Protein AF-A0A970QWC3-F1 (afdb_monomer_lite)

Radius of gyration: 22.94 Å; chains: 1; bounding box: 56×48×68 Å

Structure (mmCIF, N/CA/C/O backbone):
data_AF-A0A970QWC3-F1
#
_entry.id   AF-A0A970QWC3-F1
#
loop_
_atom_site.group_PDB
_atom_site.id
_atom_site.type_symbol
_atom_site.label_atom_id
_atom_site.label_alt_id
_atom_site.label_comp_id
_atom_site.label_asym_id
_atom_site.label_entity_id
_atom_site.label_seq_id
_atom_site.pdbx_PDB_ins_code
_atom_site.Cartn_x
_atom_site.Cartn_y
_atom_site.Cartn_z
_atom_site.occupancy
_atom_site.B_iso_or_equiv
_atom_site.auth_seq_id
_atom_site.auth_comp_id
_atom_site.auth_asym_id
_atom_site.auth_atom_id
_atom_site.pdbx_PDB_model_num
ATOM 1 N N . MET A 1 1 ? 19.114 -14.527 -23.004 1.00 63.44 1 MET A N 1
ATOM 2 C CA . MET A 1 1 ? 19.104 -13.049 -22.935 1.00 63.44 1 MET A CA 1
ATOM 3 C C . MET A 1 1 ? 18.473 -12.663 -21.605 1.00 63.44 1 MET A C 1
ATOM 5 O O . MET A 1 1 ? 17.441 -13.239 -21.280 1.00 63.44 1 MET A O 1
ATOM 9 N N . LYS A 1 2 ? 19.107 -11.799 -20.798 1.00 81.38 2 LYS A N 1
ATOM 10 C CA . LYS A 1 2 ? 18.504 -11.335 -19.534 1.00 81.38 2 LYS A CA 1
ATOM 11 C C . LYS A 1 2 ? 17.314 -10.416 -19.846 1.00 81.38 2 LYS A C 1
ATOM 13 O O . LYS A 1 2 ? 17.354 -9.687 -20.834 1.00 81.38 2 LYS A O 1
ATOM 18 N N . THR A 1 3 ? 16.269 -10.447 -19.022 1.00 90.75 3 THR A N 1
ATOM 19 C CA . THR A 1 3 ? 15.197 -9.435 -19.069 1.00 90.75 3 THR A CA 1
ATOM 20 C C . THR A 1 3 ? 15.696 -8.123 -18.454 1.00 90.75 3 THR A C 1
ATOM 22 O O . THR A 1 3 ? 16.686 -8.133 -17.722 1.00 90.75 3 THR A O 1
ATOM 25 N N . LEU A 1 4 ? 15.016 -6.994 -18.709 1.00 93.25 4 LEU A N 1
ATOM 26 C CA . LEU A 1 4 ? 15.390 -5.695 -18.124 1.00 93.25 4 LEU A CA 1
ATOM 27 C C . LEU A 1 4 ? 15.529 -5.783 -16.599 1.00 93.25 4 LEU A C 1
ATOM 29 O O . LEU A 1 4 ? 16.560 -5.408 -16.054 1.00 93.25 4 LEU A O 1
ATOM 33 N N . TYR A 1 5 ? 14.507 -6.299 -15.915 1.00 92.44 5 TYR A N 1
ATOM 34 C CA . TYR A 1 5 ? 14.501 -6.359 -14.455 1.00 92.44 5 TYR A CA 1
ATOM 35 C C . TYR A 1 5 ? 15.579 -7.291 -13.899 1.00 92.44 5 TYR A C 1
ATOM 37 O O . TYR A 1 5 ? 16.233 -6.920 -12.930 1.00 92.44 5 TYR A O 1
ATOM 45 N N . GLN A 1 6 ? 15.833 -8.436 -14.545 1.00 94.50 6 GLN A N 1
ATOM 46 C CA . GLN A 1 6 ? 16.930 -9.324 -14.150 1.00 94.50 6 GLN A CA 1
ATOM 47 C C . GLN A 1 6 ? 18.294 -8.649 -14.345 1.00 94.50 6 GLN A C 1
ATOM 49 O O . GLN A 1 6 ? 19.143 -8.720 -13.466 1.00 94.50 6 GLN A O 1
ATOM 54 N N . LEU A 1 7 ? 18.499 -7.954 -15.470 1.00 95.56 7 LEU A N 1
ATOM 55 C CA . LEU A 1 7 ? 19.740 -7.228 -15.740 1.00 95.56 7 LEU A CA 1
ATOM 56 C C . LEU A 1 7 ? 19.997 -6.141 -14.689 1.00 95.56 7 LEU A C 1
ATOM 58 O O . LEU A 1 7 ? 21.103 -6.045 -14.169 1.00 95.56 7 LEU A O 1
ATOM 62 N N . LEU A 1 8 ? 18.983 -5.333 -14.367 1.00 93.56 8 LEU A N 1
ATOM 63 C CA . LEU A 1 8 ? 19.116 -4.264 -13.375 1.00 93.56 8 LEU A CA 1
ATOM 64 C C . LEU A 1 8 ? 19.294 -4.796 -11.947 1.00 93.56 8 LEU A C 1
ATOM 66 O O . LEU A 1 8 ? 19.935 -4.130 -11.138 1.00 93.56 8 LEU A O 1
ATOM 70 N N . PHE A 1 9 ? 18.727 -5.966 -11.643 1.00 91.19 9 PHE A N 1
ATOM 71 C CA . PHE A 1 9 ? 18.912 -6.644 -10.363 1.00 91.19 9 PHE A CA 1
ATOM 72 C C . PHE A 1 9 ? 20.331 -7.209 -10.218 1.00 91.19 9 PHE A C 1
ATOM 74 O O . PHE A 1 9 ? 20.967 -6.994 -9.192 1.00 91.19 9 PHE A O 1
ATOM 81 N N . ASP A 1 10 ? 20.840 -7.880 -11.254 1.00 93.19 10 ASP A N 1
ATOM 82 C CA . ASP A 1 10 ? 22.179 -8.479 -11.243 1.00 93.19 10 ASP A CA 1
ATOM 83 C C . ASP A 1 10 ? 23.295 -7.421 -11.305 1.00 93.19 10 ASP A C 1
ATOM 85 O O . ASP A 1 10 ? 24.375 -7.613 -10.750 1.00 93.19 10 ASP A O 1
ATOM 89 N N . GLU A 1 11 ? 23.056 -6.312 -12.012 1.00 93.38 11 GLU A N 1
ATOM 90 C CA . GLU A 1 11 ? 24.056 -5.278 -12.298 1.00 93.38 11 GLU A CA 1
ATOM 91 C C . GLU A 1 11 ? 23.529 -3.863 -11.969 1.00 93.38 11 GLU A C 1
ATOM 93 O O . GLU A 1 11 ? 23.414 -3.002 -12.851 1.00 93.38 11 GLU A O 1
ATOM 98 N N . PRO A 1 12 ? 23.240 -3.552 -10.689 1.00 91.06 12 PRO A N 1
ATOM 99 C CA . PRO A 1 12 ? 22.663 -2.262 -10.290 1.00 91.06 12 PRO A CA 1
ATOM 100 C C . PRO A 1 12 ? 23.586 -1.063 -10.574 1.00 91.06 12 PRO A C 1
ATOM 102 O O . PRO A 1 12 ? 23.121 0.074 -10.709 1.00 91.06 12 PRO A O 1
ATOM 105 N N . SER A 1 13 ? 24.892 -1.302 -10.745 1.00 92.44 13 SER A N 1
ATOM 106 C CA . SER A 1 13 ? 25.879 -0.290 -11.153 1.00 92.44 13 SER A CA 1
ATOM 107 C C . SER A 1 13 ? 25.635 0.277 -12.562 1.00 92.44 13 SER A C 1
ATOM 109 O O . SER A 1 13 ? 26.178 1.324 -12.926 1.00 92.44 13 SER A O 1
ATOM 111 N N . LEU A 1 14 ? 24.772 -0.361 -13.363 1.00 94.00 14 LEU A N 1
ATOM 112 C CA . LEU A 1 14 ? 24.302 0.194 -14.632 1.00 94.00 14 LEU A CA 1
ATOM 113 C C . LEU A 1 14 ? 23.441 1.453 -14.436 1.00 94.00 14 LEU A C 1
ATOM 115 O O . LEU A 1 14 ? 23.422 2.320 -15.312 1.00 94.00 14 LEU A O 1
ATOM 119 N N . LEU A 1 15 ? 22.758 1.586 -13.295 1.00 91.62 15 LEU A N 1
ATOM 120 C CA . LEU A 1 15 ? 21.895 2.730 -12.983 1.00 91.62 15 LEU A CA 1
ATOM 121 C C . LEU A 1 15 ? 22.665 3.858 -12.291 1.00 91.62 15 LEU A C 1
ATOM 123 O O . LEU A 1 15 ? 22.482 5.034 -12.624 1.00 91.62 15 LEU A O 1
ATOM 127 N N . VAL A 1 16 ? 23.541 3.508 -11.346 1.00 88.88 16 VAL A N 1
ATOM 128 C CA . VAL A 1 16 ? 24.283 4.458 -10.507 1.00 88.88 16 VAL A CA 1
ATOM 129 C C . VAL A 1 16 ? 25.773 4.108 -10.437 1.00 88.88 16 VAL A C 1
ATOM 131 O O . VAL A 1 16 ? 26.125 2.937 -10.417 1.00 88.88 16 VAL A O 1
ATOM 134 N N . PRO A 1 17 ? 26.673 5.109 -10.400 1.00 84.00 17 PRO A N 1
ATOM 135 C CA . PRO A 1 17 ? 28.120 4.872 -10.448 1.00 84.00 17 PRO A CA 1
ATOM 136 C C . PRO A 1 17 ? 28.694 4.259 -9.166 1.00 84.00 17 PRO A C 1
ATOM 138 O O . PRO A 1 17 ? 29.794 3.718 -9.196 1.00 84.00 17 PRO A O 1
ATOM 141 N N . THR A 1 18 ? 27.979 4.373 -8.049 1.00 86.31 18 THR A N 1
ATOM 142 C CA . THR A 1 18 ? 28.441 3.954 -6.728 1.00 86.31 18 THR A CA 1
ATOM 143 C C . THR A 1 18 ? 27.311 3.204 -6.048 1.00 86.31 18 THR A C 1
ATOM 145 O O . THR A 1 18 ? 26.184 3.699 -5.995 1.00 86.31 18 THR A O 1
ATOM 148 N N . LEU A 1 19 ? 27.620 2.005 -5.563 1.00 85.50 19 LEU A N 1
ATOM 149 C CA . LEU A 1 19 ? 26.752 1.253 -4.669 1.00 85.50 19 LEU A CA 1
ATOM 150 C C . LEU A 1 19 ? 27.129 1.620 -3.234 1.00 85.50 19 LEU A C 1
ATOM 152 O O . LEU A 1 19 ? 28.302 1.840 -2.936 1.00 85.50 19 LEU A O 1
ATOM 156 N N . HIS A 1 20 ? 26.125 1.729 -2.378 1.00 83.00 20 HIS A N 1
ATOM 157 C CA . HIS A 1 20 ? 26.297 2.028 -0.962 1.00 83.00 20 HIS A CA 1
ATOM 158 C C . HIS A 1 20 ? 26.060 0.755 -0.150 1.00 83.00 20 HIS A C 1
ATOM 160 O O . HIS A 1 20 ? 25.520 -0.216 -0.684 1.00 83.00 20 HIS A O 1
ATOM 166 N N . GLU A 1 21 ? 26.471 0.758 1.117 1.00 82.38 21 GLU A N 1
ATOM 167 C CA . GLU A 1 21 ? 26.136 -0.330 2.036 1.00 82.38 21 GLU A CA 1
ATOM 168 C C . GLU A 1 21 ? 24.621 -0.542 2.101 1.00 82.38 21 GLU A C 1
ATOM 170 O O . GLU A 1 21 ? 23.842 0.406 1.946 1.00 82.38 21 GLU A O 1
ATOM 175 N N . ASP A 1 22 ? 24.220 -1.798 2.303 1.00 78.31 22 ASP A N 1
ATOM 176 C CA . ASP A 1 22 ? 22.813 -2.152 2.425 1.00 78.31 22 ASP A CA 1
ATOM 177 C C . ASP A 1 22 ? 22.240 -1.512 3.691 1.00 78.31 22 ASP A C 1
ATOM 179 O O . ASP A 1 22 ? 22.620 -1.838 4.817 1.00 78.31 22 ASP A O 1
ATOM 183 N N . ASP A 1 23 ? 21.345 -0.550 3.493 1.00 84.19 23 ASP A N 1
ATOM 184 C CA . ASP A 1 23 ? 20.685 0.155 4.572 1.00 84.19 23 ASP A CA 1
ATOM 185 C C . ASP A 1 23 ? 19.238 0.485 4.203 1.00 84.19 23 ASP A C 1
ATOM 187 O O . ASP A 1 23 ? 18.872 0.677 3.042 1.00 84.19 23 ASP A O 1
ATOM 191 N N . ALA A 1 24 ? 18.393 0.581 5.224 1.00 86.38 24 ALA A N 1
ATOM 192 C CA . ALA A 1 24 ? 16.973 0.832 5.072 1.00 86.38 24 ALA A CA 1
ATOM 193 C C . ALA A 1 24 ? 16.438 1.767 6.160 1.00 86.38 24 ALA A C 1
ATOM 195 O O . ALA A 1 24 ? 16.942 1.841 7.293 1.00 86.38 24 ALA A O 1
ATOM 196 N N . PHE A 1 25 ? 15.346 2.461 5.842 1.00 86.44 25 PHE A N 1
ATOM 197 C CA . PHE A 1 25 ? 14.588 3.195 6.843 1.00 86.44 25 PHE A CA 1
ATOM 198 C C . PHE A 1 25 ? 13.949 2.209 7.830 1.00 86.44 25 PHE A C 1
ATOM 200 O O . PHE A 1 25 ? 13.404 1.182 7.413 1.00 86.44 25 PHE A O 1
ATOM 207 N N . PRO A 1 26 ? 13.946 2.518 9.140 1.00 81.44 26 PRO A N 1
ATOM 208 C CA . PRO A 1 26 ? 13.365 1.631 10.150 1.00 81.44 26 PRO A CA 1
ATOM 209 C C . PRO A 1 26 ? 11.860 1.413 9.942 1.00 81.44 26 PRO A C 1
ATOM 211 O O . PRO A 1 26 ? 11.314 0.401 10.369 1.00 81.44 26 PRO A O 1
ATOM 214 N N . GLY A 1 27 ? 11.186 2.345 9.264 1.00 78.06 27 GLY A N 1
ATOM 215 C CA . GLY A 1 27 ? 9.810 2.176 8.829 1.00 78.06 27 GLY A CA 1
ATOM 216 C C . GLY A 1 27 ? 9.370 3.271 7.864 1.00 78.06 27 GLY A C 1
ATOM 217 O O . GLY A 1 27 ? 9.984 4.335 7.767 1.00 78.06 27 GLY A O 1
ATOM 218 N N . ARG A 1 28 ? 8.250 3.022 7.186 1.00 75.38 28 ARG A N 1
ATOM 219 C CA . ARG A 1 28 ? 7.683 3.895 6.145 1.00 75.38 28 ARG A CA 1
ATOM 220 C C . ARG A 1 28 ? 7.312 5.310 6.607 1.00 75.38 28 ARG A C 1
ATOM 222 O O . ARG A 1 28 ? 7.263 6.225 5.793 1.00 75.38 28 ARG A O 1
ATOM 229 N N . TYR A 1 29 ? 7.042 5.495 7.901 1.00 75.50 29 TYR A N 1
ATOM 230 C CA . TYR A 1 29 ? 6.533 6.753 8.468 1.00 75.50 29 TYR A CA 1
ATOM 231 C C . TYR A 1 29 ? 7.629 7.691 8.997 1.00 75.50 29 TYR A C 1
ATOM 233 O O . TYR A 1 29 ? 7.328 8.808 9.407 1.00 75.50 29 TYR A O 1
ATOM 241 N N . LYS A 1 30 ? 8.893 7.249 8.999 1.00 69.25 30 LYS A N 1
ATOM 242 C CA . LYS A 1 30 ? 10.061 8.032 9.439 1.00 69.25 30 LYS A CA 1
ATOM 243 C C . LYS A 1 30 ? 11.173 7.987 8.386 1.00 69.25 30 LYS A C 1
ATOM 245 O O . LYS A 1 30 ? 12.314 7.655 8.696 1.00 69.25 30 LYS A O 1
ATOM 250 N N . LYS A 1 31 ? 10.833 8.268 7.126 1.00 65.25 31 LYS A N 1
ATOM 251 C CA . LYS A 1 31 ? 11.840 8.394 6.062 1.00 65.25 31 LYS A CA 1
ATOM 252 C C . LYS A 1 31 ? 12.678 9.655 6.276 1.00 65.25 31 LYS A C 1
ATOM 254 O O . LYS A 1 31 ? 12.162 10.644 6.789 1.00 65.25 31 LYS A O 1
ATOM 259 N N . GLY A 1 32 ? 13.968 9.578 5.964 1.00 63.56 32 GLY A N 1
ATOM 260 C CA . GLY A 1 32 ? 14.937 10.673 6.120 1.00 63.56 32 GLY A CA 1
ATOM 261 C C . GLY A 1 32 ? 15.395 10.948 7.559 1.00 63.56 32 GLY A C 1
ATOM 262 O O . GLY A 1 32 ? 16.528 11.379 7.774 1.00 63.56 32 GLY A O 1
ATOM 263 N N . TYR A 1 33 ? 14.572 10.642 8.570 1.00 68.12 33 TYR A N 1
ATOM 264 C CA . TYR A 1 33 ? 14.904 10.912 9.972 1.00 68.12 33 TYR A CA 1
ATOM 265 C C . TYR A 1 33 ? 16.118 10.093 10.435 1.00 68.12 33 TYR A C 1
ATOM 267 O O . TYR A 1 33 ? 16.051 8.870 10.557 1.00 68.12 33 TYR A O 1
ATOM 275 N N . GLY A 1 34 ? 17.227 10.789 10.694 1.00 78.44 34 GLY A N 1
ATOM 276 C CA . GLY A 1 34 ? 18.494 10.194 11.122 1.00 78.44 34 GLY A CA 1
ATOM 277 C C . GLY A 1 34 ? 19.313 9.535 10.006 1.00 78.44 34 GLY A C 1
ATOM 278 O O . GLY A 1 34 ? 20.355 8.968 10.312 1.00 78.44 34 GLY A O 1
ATOM 279 N N . LYS A 1 35 ? 18.867 9.592 8.738 1.00 85.81 35 LYS A N 1
ATOM 280 C CA . LYS A 1 35 ? 19.552 8.979 7.580 1.00 85.81 35 LYS A CA 1
ATOM 281 C C . LYS A 1 35 ? 19.425 9.817 6.287 1.00 85.81 35 LYS A C 1
ATOM 283 O O . LYS A 1 35 ? 18.871 9.331 5.297 1.00 85.81 35 LYS A O 1
ATOM 288 N N . PRO A 1 36 ? 19.899 11.077 6.265 1.00 86.88 36 PRO A N 1
ATOM 289 C CA . PRO A 1 36 ? 19.734 11.968 5.109 1.00 86.88 36 PRO A CA 1
ATOM 290 C C . PRO A 1 36 ? 20.477 11.483 3.852 1.00 86.88 36 PRO A C 1
ATOM 292 O O . PRO A 1 36 ? 19.977 11.632 2.738 1.00 86.88 36 PRO A O 1
ATOM 295 N N . GLU A 1 37 ? 21.646 10.858 4.004 1.00 88.06 37 GLU A N 1
ATOM 296 C CA . GLU A 1 37 ? 22.413 10.336 2.864 1.00 88.06 37 GLU A CA 1
ATOM 297 C C . GLU A 1 37 ? 21.696 9.174 2.171 1.00 88.06 37 GLU A C 1
ATOM 299 O O . GLU A 1 37 ? 21.614 9.143 0.940 1.00 88.06 37 GLU A O 1
ATOM 304 N N . LEU A 1 38 ? 21.098 8.267 2.956 1.00 87.50 38 LEU A N 1
ATOM 305 C CA . LEU A 1 38 ? 20.272 7.181 2.433 1.00 87.50 38 LEU A CA 1
ATOM 306 C C . LEU A 1 38 ? 19.119 7.738 1.593 1.00 87.50 38 LEU A C 1
ATOM 308 O O . LEU A 1 38 ? 18.901 7.282 0.475 1.00 87.50 38 LEU A O 1
ATOM 312 N N . GLU A 1 39 ? 18.418 8.763 2.085 1.00 87.81 39 GLU A 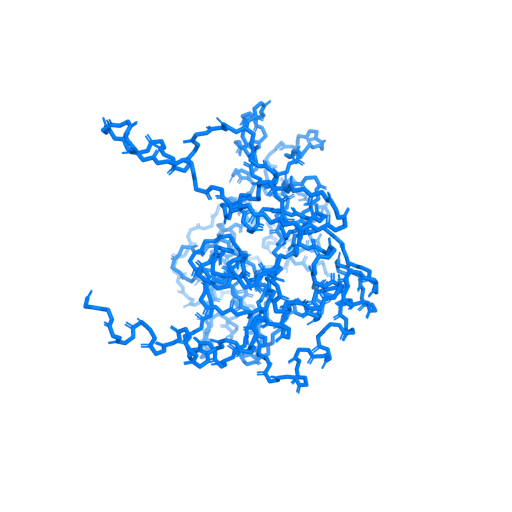N 1
ATOM 313 C CA . GLU A 1 39 ? 17.326 9.409 1.347 1.00 87.81 39 GLU A CA 1
ATOM 314 C C . GLU A 1 39 ? 17.784 9.973 -0.002 1.00 87.81 39 GLU A C 1
ATOM 316 O O . GLU A 1 39 ? 17.149 9.724 -1.031 1.00 87.81 39 GLU A O 1
ATOM 321 N N . ILE A 1 40 ? 18.920 10.672 -0.028 1.00 88.94 40 ILE A N 1
ATOM 322 C CA . ILE A 1 40 ? 19.492 11.218 -1.262 1.00 88.94 40 ILE A CA 1
ATOM 323 C C . ILE A 1 40 ? 19.824 10.098 -2.258 1.00 88.94 40 ILE A C 1
ATOM 325 O O . ILE A 1 40 ? 19.504 10.210 -3.446 1.00 88.94 40 ILE A O 1
ATOM 329 N N . ASN A 1 41 ? 20.456 9.019 -1.798 1.00 88.75 41 ASN A N 1
ATOM 330 C CA . ASN A 1 41 ? 20.894 7.920 -2.659 1.00 88.75 41 ASN A CA 1
ATOM 331 C C . ASN A 1 41 ? 19.707 7.125 -3.215 1.00 88.75 41 ASN A C 1
ATOM 333 O O . ASN A 1 41 ? 19.644 6.857 -4.418 1.00 88.75 41 ASN A O 1
ATOM 337 N N . VAL A 1 42 ? 18.708 6.861 -2.373 1.00 88.00 42 VAL A N 1
ATOM 338 C CA . VAL A 1 42 ? 17.422 6.271 -2.754 1.00 88.00 42 VAL A CA 1
ATOM 339 C C . VAL A 1 42 ? 16.741 7.083 -3.856 1.00 88.00 42 VAL A C 1
ATOM 341 O O . V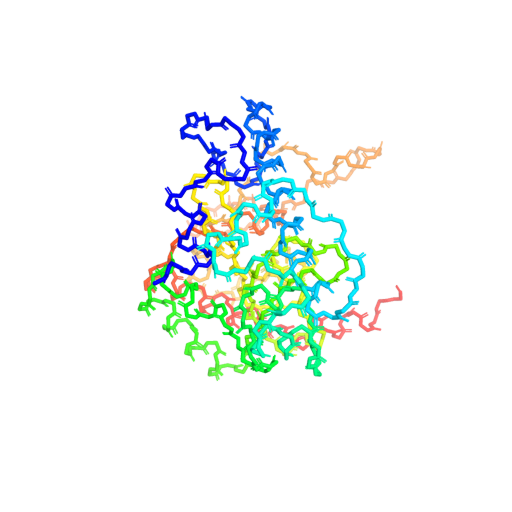AL A 1 42 ? 16.340 6.531 -4.884 1.00 88.00 42 VAL A O 1
ATOM 344 N N . LEU A 1 43 ? 16.654 8.406 -3.690 1.00 88.62 43 LEU A N 1
ATOM 345 C CA . LEU A 1 43 ? 16.043 9.288 -4.685 1.00 88.62 43 LEU A CA 1
ATOM 346 C C . LEU A 1 43 ? 16.804 9.282 -6.017 1.00 88.62 43 LEU A C 1
ATOM 348 O O . LEU A 1 43 ? 16.171 9.336 -7.073 1.00 88.62 43 LEU A O 1
ATOM 352 N N . LYS A 1 44 ? 18.141 9.203 -5.994 1.00 90.56 44 LYS A N 1
ATOM 353 C CA . LYS A 1 44 ? 18.963 9.108 -7.214 1.00 90.56 44 LYS A CA 1
ATOM 354 C C . LYS A 1 44 ? 18.688 7.814 -7.980 1.00 90.56 44 LYS A C 1
ATOM 356 O O . LYS A 1 44 ? 18.443 7.880 -9.184 1.00 90.56 44 LYS A O 1
ATOM 361 N N . ILE A 1 45 ? 18.692 6.666 -7.294 1.00 89.88 45 ILE A N 1
ATOM 362 C CA . ILE A 1 45 ? 18.421 5.358 -7.913 1.00 89.88 45 ILE A CA 1
ATOM 363 C C . ILE A 1 45 ? 17.006 5.338 -8.492 1.00 89.88 45 ILE A C 1
ATOM 365 O O . ILE A 1 45 ? 16.827 5.007 -9.664 1.00 89.88 45 ILE A O 1
ATOM 369 N N . LYS A 1 46 ? 16.012 5.774 -7.708 1.00 90.31 46 LYS A N 1
ATOM 370 C CA . LYS A 1 46 ? 14.618 5.855 -8.153 1.00 90.31 46 LYS A CA 1
ATOM 371 C C . LYS A 1 46 ? 14.492 6.681 -9.434 1.00 90.31 46 LYS A C 1
ATOM 373 O O . LYS A 1 46 ? 13.994 6.174 -10.432 1.00 90.31 46 LYS A O 1
ATOM 378 N N . LYS A 1 47 ? 15.036 7.902 -9.458 1.00 92.19 47 LYS A N 1
ATOM 379 C CA . LYS A 1 47 ? 15.005 8.766 -10.651 1.00 92.19 47 LYS A CA 1
ATOM 380 C C . LYS A 1 47 ? 15.693 8.139 -11.866 1.00 92.19 47 LYS A C 1
ATOM 382 O O . LYS A 1 47 ? 15.240 8.357 -12.987 1.00 92.19 47 LYS A O 1
ATOM 387 N N . ALA A 1 48 ? 16.770 7.376 -11.672 1.00 93.62 48 ALA A N 1
ATOM 388 C CA . ALA A 1 48 ? 17.453 6.686 -12.766 1.00 93.62 48 ALA A CA 1
ATOM 389 C C . ALA A 1 48 ? 16.564 5.602 -13.403 1.00 93.62 48 ALA A C 1
ATOM 391 O O . ALA A 1 48 ? 16.452 5.555 -14.629 1.00 93.62 48 ALA A O 1
ATOM 392 N N . ILE A 1 49 ? 15.887 4.791 -12.579 1.00 93.12 49 ILE A N 1
ATOM 393 C CA . ILE A 1 49 ? 14.931 3.765 -13.031 1.00 93.12 49 ILE A CA 1
ATOM 394 C C . ILE A 1 49 ? 13.730 4.424 -13.717 1.00 93.12 49 ILE A C 1
ATOM 396 O O . ILE A 1 49 ? 13.396 4.072 -14.846 1.00 93.12 49 ILE A O 1
ATOM 400 N N . GLU A 1 50 ? 13.115 5.420 -13.072 1.00 93.69 50 GLU A N 1
ATOM 401 C CA . GLU A 1 50 ? 11.956 6.142 -13.610 1.00 93.69 50 GLU A CA 1
ATOM 402 C C . GLU A 1 50 ? 12.275 6.796 -14.957 1.00 93.69 50 GLU A C 1
ATOM 404 O O . GLU A 1 50 ? 11.482 6.714 -15.893 1.00 93.69 50 GLU A O 1
ATOM 409 N N . SER A 1 51 ? 13.455 7.414 -15.081 1.00 95.25 51 SER A N 1
ATOM 410 C CA . SER A 1 51 ? 13.903 8.023 -16.332 1.00 95.25 51 SER A CA 1
ATOM 411 C C . SER A 1 51 ? 14.137 6.988 -17.429 1.00 95.25 51 SER A C 1
ATOM 413 O O . SER A 1 51 ? 13.789 7.259 -18.575 1.00 95.25 51 SER A O 1
ATOM 415 N N . LEU A 1 52 ? 14.714 5.824 -17.107 1.00 96.38 52 LEU A N 1
ATOM 416 C CA . LEU A 1 52 ? 14.890 4.737 -18.070 1.00 96.38 52 LEU A CA 1
ATOM 417 C C . LEU A 1 52 ? 13.535 4.230 -18.576 1.00 96.38 52 LEU A C 1
ATOM 419 O O . LEU A 1 52 ? 13.309 4.250 -19.781 1.00 96.38 52 LEU A O 1
ATOM 423 N N . LEU A 1 53 ? 12.623 3.850 -17.676 1.00 96.06 53 LEU A N 1
ATOM 424 C CA . LEU A 1 53 ? 11.301 3.319 -18.037 1.00 96.06 53 LEU A CA 1
ATOM 425 C C . LEU A 1 53 ? 10.471 4.334 -18.835 1.00 96.06 53 LEU A C 1
ATOM 427 O O . LEU A 1 53 ? 9.866 3.983 -19.848 1.00 96.06 53 LEU A O 1
ATOM 431 N N . LYS A 1 54 ? 10.507 5.610 -18.433 1.00 95.88 54 LYS A N 1
ATOM 432 C CA . LYS A 1 54 ? 9.836 6.706 -19.142 1.00 95.88 54 LYS A CA 1
ATOM 433 C C . LYS A 1 54 ? 10.377 6.873 -20.560 1.00 95.88 54 LYS A C 1
ATOM 435 O O . LYS A 1 54 ? 9.602 6.970 -21.508 1.00 95.88 54 LYS A O 1
ATOM 440 N N . ASN A 1 55 ? 11.701 6.902 -20.709 1.00 96.69 55 ASN A N 1
ATOM 441 C CA . ASN A 1 55 ? 12.335 7.043 -22.016 1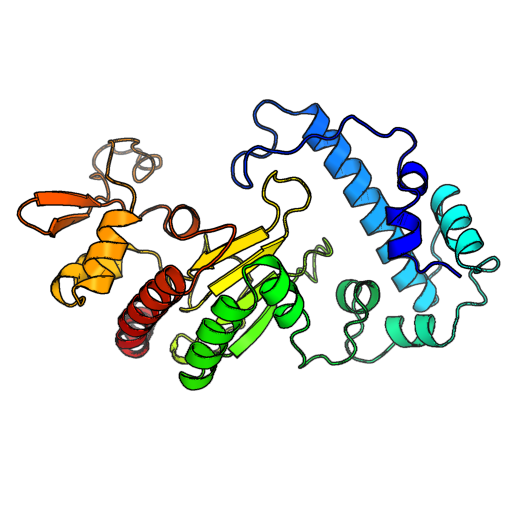.00 96.69 55 ASN A CA 1
ATOM 442 C C . ASN A 1 55 ? 12.049 5.827 -22.899 1.00 96.69 55 ASN A C 1
ATOM 444 O O . ASN A 1 55 ? 11.798 5.991 -24.088 1.00 96.69 55 ASN A O 1
ATOM 448 N N . MET A 1 56 ? 12.026 4.624 -22.320 1.00 96.62 56 MET A N 1
ATOM 449 C CA . MET A 1 56 ? 11.657 3.415 -23.046 1.00 96.62 56 MET A CA 1
ATOM 450 C C . MET A 1 56 ? 10.221 3.484 -23.579 1.00 96.62 56 MET A C 1
ATOM 452 O O . MET A 1 56 ? 9.989 3.213 -24.756 1.00 96.62 56 MET A O 1
ATOM 456 N N . PHE A 1 57 ? 9.272 3.900 -22.738 1.00 96.88 57 PHE A N 1
ATOM 457 C CA . PHE A 1 57 ? 7.879 4.087 -23.139 1.00 96.88 57 PHE A CA 1
ATOM 458 C C . PHE A 1 57 ? 7.753 5.070 -24.313 1.00 96.88 57 PHE A C 1
ATOM 460 O O . PHE A 1 57 ? 7.144 4.741 -25.326 1.00 96.88 57 PHE A O 1
ATOM 467 N N . PHE A 1 58 ? 8.384 6.244 -24.215 1.00 96.75 58 PHE A N 1
ATOM 468 C CA . PHE A 1 58 ? 8.312 7.270 -25.257 1.00 96.75 58 PHE A CA 1
ATOM 469 C C . PHE A 1 58 ? 9.028 6.896 -26.556 1.00 96.75 58 PHE A C 1
ATOM 471 O O . PHE A 1 58 ? 8.510 7.196 -27.630 1.00 96.75 58 PHE A O 1
ATOM 478 N N . LEU A 1 59 ? 10.156 6.185 -26.484 1.00 96.31 59 LEU A N 1
ATOM 479 C CA . LEU A 1 59 ? 10.795 5.618 -27.674 1.00 96.31 59 LEU A CA 1
ATOM 480 C C . LEU A 1 59 ? 9.848 4.675 -28.418 1.00 96.31 59 LEU A C 1
ATOM 482 O O . LEU A 1 59 ? 9.741 4.742 -29.638 1.00 96.31 59 LEU A O 1
ATOM 486 N N . GLY A 1 60 ? 9.109 3.840 -27.684 1.00 96.12 60 GLY A N 1
ATOM 487 C CA . GLY A 1 60 ? 8.112 2.946 -28.271 1.00 96.12 60 GLY A CA 1
ATOM 488 C C . GLY A 1 60 ? 6.944 3.676 -28.949 1.00 96.12 60 GLY A C 1
ATOM 489 O O . GLY A 1 60 ? 6.346 3.137 -29.877 1.00 96.12 60 GLY A O 1
ATOM 490 N N . GLN A 1 61 ? 6.655 4.914 -28.533 1.00 95.94 61 GLN A N 1
ATOM 491 C CA . GLN A 1 61 ? 5.676 5.804 -29.172 1.00 95.94 61 GLN A CA 1
ATOM 492 C C . GLN A 1 61 ? 6.251 6.592 -30.363 1.00 95.94 61 GLN A C 1
ATOM 494 O O . GLN A 1 61 ? 5.539 7.398 -30.957 1.00 95.94 61 GLN A O 1
ATOM 499 N N . GLY A 1 62 ? 7.526 6.388 -30.708 1.00 93.88 62 GLY A N 1
ATOM 500 C CA . GLY A 1 62 ? 8.203 7.116 -31.782 1.00 93.88 62 GLY A CA 1
ATOM 501 C C . GLY A 1 62 ? 8.597 8.549 -31.417 1.00 93.88 62 GLY A C 1
ATOM 502 O O . GLY A 1 62 ? 8.877 9.346 -32.309 1.00 93.88 62 GLY A O 1
ATOM 503 N N . ALA A 1 63 ? 8.613 8.904 -30.129 1.00 94.25 63 ALA A N 1
ATOM 504 C CA . ALA A 1 63 ? 9.065 10.220 -29.698 1.00 94.25 63 ALA A CA 1
ATOM 505 C C . ALA A 1 63 ? 10.589 10.360 -29.846 1.00 94.25 63 ALA A C 1
ATOM 507 O O . ALA A 1 63 ? 11.341 9.410 -29.612 1.00 94.25 63 ALA A O 1
ATOM 508 N N . ASP A 1 64 ? 11.047 11.573 -30.154 1.00 92.19 64 ASP A N 1
ATOM 509 C CA . ASP A 1 64 ? 12.471 11.904 -30.126 1.00 92.19 64 ASP A CA 1
ATOM 510 C C . ASP A 1 64 ? 12.945 12.041 -28.669 1.00 92.19 64 ASP A C 1
ATOM 512 O O . ASP A 1 64 ? 12.667 13.025 -27.977 1.00 92.19 64 ASP A O 1
ATOM 516 N N . VAL A 1 65 ? 13.609 10.997 -28.168 1.00 93.44 65 VAL A N 1
ATOM 517 C CA . VAL A 1 65 ? 14.057 10.898 -26.777 1.00 93.44 65 VAL A CA 1
ATOM 518 C C . VAL A 1 65 ? 15.576 10.859 -26.717 1.00 93.44 65 VAL A C 1
ATOM 520 O O . VAL A 1 65 ? 16.225 9.921 -27.180 1.00 93.44 65 VAL A O 1
ATOM 523 N N . LYS A 1 66 ? 16.164 11.835 -26.022 1.00 92.31 66 LYS A N 1
ATOM 524 C CA . LYS A 1 66 ? 17.604 11.855 -25.760 1.00 92.31 66 LYS A CA 1
ATOM 525 C C . LYS A 1 66 ? 17.984 10.852 -24.667 1.00 92.31 66 LYS A C 1
ATOM 527 O O . LYS A 1 66 ? 17.799 11.110 -23.476 1.00 92.31 66 LYS A O 1
ATOM 532 N N . LEU A 1 67 ? 18.577 9.731 -25.070 1.00 94.50 67 LEU A N 1
ATOM 533 C CA . LEU A 1 67 ? 19.137 8.737 -24.156 1.00 94.50 67 LEU A CA 1
ATOM 534 C C . LEU A 1 67 ? 20.525 9.144 -23.649 1.00 94.50 67 LEU A C 1
ATOM 536 O O . LEU A 1 67 ? 21.372 9.627 -24.399 1.00 94.50 67 LEU A O 1
ATOM 540 N N . ASN A 1 68 ? 20.787 8.908 -22.363 1.00 94.25 68 ASN A N 1
ATOM 541 C CA . ASN A 1 68 ? 22.130 9.082 -21.809 1.00 94.25 68 ASN A CA 1
ATOM 542 C C . ASN A 1 68 ? 23.010 7.833 -22.037 1.00 94.25 68 ASN A C 1
ATOM 544 O O . ASN A 1 68 ? 22.514 6.751 -22.349 1.00 94.25 68 ASN A O 1
ATOM 548 N N . LYS A 1 69 ? 24.329 7.963 -21.826 1.00 94.31 69 LYS A N 1
ATOM 549 C CA . LYS A 1 69 ? 25.303 6.870 -22.035 1.00 94.31 69 LYS A CA 1
ATOM 550 C C . LYS A 1 69 ? 24.966 5.586 -21.261 1.00 94.31 69 LYS A C 1
ATOM 552 O O . LYS A 1 69 ? 25.188 4.497 -21.780 1.00 94.31 69 LYS A O 1
ATOM 557 N N . ARG A 1 70 ? 24.430 5.694 -20.036 1.00 94.88 70 ARG A N 1
ATOM 558 C CA . ARG A 1 70 ? 24.043 4.523 -19.227 1.00 94.88 70 ARG A CA 1
ATOM 559 C C . ARG A 1 70 ? 22.815 3.832 -19.807 1.00 94.88 70 ARG A C 1
ATOM 561 O O . ARG A 1 70 ? 22.826 2.618 -19.947 1.00 94.88 70 ARG A O 1
ATOM 568 N N . GLN A 1 71 ? 21.799 4.599 -20.200 1.00 96.06 71 GLN A N 1
ATOM 569 C CA . GLN A 1 71 ? 20.601 4.061 -20.847 1.00 96.06 71 GLN A CA 1
ATOM 570 C C . GLN A 1 71 ? 20.956 3.352 -22.158 1.00 96.06 71 GLN A C 1
ATOM 572 O O . GLN A 1 71 ? 20.539 2.218 -22.348 1.00 96.06 71 GLN A O 1
ATOM 577 N N . LEU A 1 72 ? 21.793 3.957 -23.010 1.00 95.56 72 LEU A N 1
ATOM 578 C CA . LEU A 1 72 ? 22.284 3.315 -24.238 1.00 95.56 72 LEU A CA 1
ATOM 579 C C . LEU A 1 72 ? 23.009 1.994 -23.949 1.00 95.56 72 LEU A C 1
ATOM 581 O O . LEU A 1 72 ? 22.750 0.994 -24.612 1.00 95.56 72 LEU A O 1
ATOM 585 N N . LYS A 1 73 ? 23.870 1.967 -22.922 1.00 95.81 73 LYS A N 1
ATOM 586 C CA . LYS A 1 73 ? 24.548 0.738 -22.490 1.00 95.81 73 LYS A CA 1
ATOM 587 C C . LYS A 1 73 ? 23.550 -0.336 -22.043 1.00 95.81 73 LYS A C 1
ATOM 589 O O . LYS A 1 73 ? 23.679 -1.479 -22.462 1.00 95.81 73 LYS A O 1
ATOM 594 N N . ILE A 1 74 ? 22.558 0.024 -21.226 1.00 96.56 74 ILE A N 1
ATOM 595 C CA . ILE A 1 74 ? 21.512 -0.904 -20.768 1.00 96.56 74 ILE A CA 1
ATOM 596 C C . ILE A 1 74 ? 20.739 -1.471 -21.963 1.00 96.56 74 ILE A C 1
ATOM 598 O O . ILE A 1 74 ? 20.571 -2.681 -22.060 1.00 96.56 74 ILE A O 1
ATOM 602 N N . LEU A 1 75 ? 20.310 -0.617 -22.895 1.00 95.25 75 LEU A N 1
ATOM 603 C CA . LEU A 1 75 ? 19.574 -1.042 -24.086 1.00 95.25 75 LEU A CA 1
ATOM 604 C C . LEU A 1 75 ? 20.404 -1.969 -24.982 1.00 95.25 75 LEU A C 1
ATOM 606 O O . LEU A 1 75 ? 19.899 -3.004 -25.406 1.00 95.25 75 LEU A O 1
ATOM 610 N N . SER A 1 76 ? 21.687 -1.667 -25.188 1.00 95.12 76 SER A N 1
ATOM 611 C CA . SER A 1 76 ? 22.600 -2.525 -25.952 1.00 95.12 76 SER A CA 1
ATOM 612 C C . SER A 1 76 ? 22.764 -3.913 -25.317 1.00 95.12 76 SER A C 1
ATOM 614 O O . SER A 1 76 ? 22.693 -4.920 -26.020 1.00 95.12 76 SER A O 1
ATOM 616 N N . LEU A 1 77 ? 22.871 -3.996 -23.983 1.00 95.31 77 LEU A N 1
ATOM 617 C CA . LEU A 1 77 ? 22.911 -5.273 -23.250 1.00 95.31 77 LEU A CA 1
ATOM 618 C C . LEU A 1 77 ? 21.605 -6.079 -23.370 1.00 95.31 77 LEU A C 1
ATOM 620 O O . LEU A 1 77 ? 21.620 -7.304 -23.245 1.00 95.31 77 LEU A O 1
ATOM 624 N N . LEU A 1 78 ? 20.486 -5.409 -23.652 1.00 93.62 78 LEU A N 1
ATOM 625 C CA . LEU A 1 78 ? 19.197 -6.033 -23.970 1.00 93.62 78 LEU A CA 1
ATOM 626 C C . LEU A 1 78 ? 19.041 -6.358 -25.467 1.00 93.62 78 LEU A C 1
ATOM 628 O O . LEU A 1 78 ? 17.972 -6.792 -25.888 1.00 93.62 78 LEU A O 1
ATOM 632 N N . GLY A 1 79 ? 20.084 -6.156 -26.277 1.00 93.44 79 GLY A N 1
ATOM 633 C CA . GLY A 1 79 ? 20.073 -6.392 -27.723 1.00 93.44 79 GLY A CA 1
ATOM 634 C C . GLY A 1 79 ? 19.517 -5.236 -28.560 1.00 93.44 79 GLY A C 1
ATOM 635 O O . GLY A 1 79 ? 19.344 -5.393 -29.766 1.00 93.44 79 GLY A O 1
ATOM 636 N N . ILE A 1 80 ? 19.253 -4.072 -27.959 1.00 93.44 80 ILE A N 1
ATOM 637 C CA . ILE A 1 80 ? 18.730 -2.880 -28.639 1.00 93.44 80 ILE A CA 1
ATOM 638 C C . ILE A 1 80 ? 19.883 -1.917 -28.936 1.00 93.44 80 ILE A C 1
ATOM 640 O O . ILE A 1 80 ? 20.179 -1.006 -28.164 1.00 93.44 80 ILE A O 1
ATOM 644 N N . ASN A 1 81 ? 20.558 -2.140 -30.065 1.00 90.81 81 ASN A N 1
ATOM 645 C CA . ASN A 1 81 ? 21.684 -1.305 -30.509 1.00 90.81 81 ASN A CA 1
ATOM 646 C C . ASN A 1 81 ? 21.243 -0.098 -31.350 1.00 90.81 81 ASN A C 1
ATOM 648 O O . ASN A 1 81 ? 21.950 0.904 -31.406 1.00 90.81 81 ASN A O 1
ATOM 652 N N . ASP A 1 82 ? 20.077 -0.196 -31.990 1.00 88.88 82 ASP A N 1
ATOM 653 C CA . ASP A 1 82 ? 19.481 0.850 -32.817 1.00 88.88 82 ASP A CA 1
ATOM 654 C C . ASP A 1 82 ? 18.097 1.208 -32.244 1.00 88.88 82 ASP A C 1
ATOM 656 O O . ASP A 1 82 ? 17.146 0.443 -32.428 1.00 88.88 82 ASP A O 1
ATOM 660 N N . PRO A 1 83 ? 17.959 2.344 -31.533 1.00 83.62 83 PRO A N 1
ATOM 661 C CA . PRO A 1 83 ? 16.688 2.789 -30.959 1.00 83.62 83 PRO A CA 1
ATOM 662 C C . PRO A 1 83 ? 15.578 3.049 -31.987 1.00 83.62 83 PRO A C 1
ATOM 664 O O . PRO A 1 83 ? 14.429 3.204 -31.586 1.00 83.62 83 PRO A O 1
ATOM 667 N N . THR A 1 84 ? 15.888 3.081 -33.289 1.00 85.00 84 THR A N 1
ATOM 668 C CA . THR A 1 84 ? 14.883 3.178 -34.363 1.00 85.00 84 THR A CA 1
ATOM 669 C C . THR A 1 84 ? 14.282 1.819 -34.742 1.00 85.00 84 THR A C 1
ATOM 671 O O . THR A 1 84 ? 13.235 1.758 -35.382 1.00 85.00 84 THR A O 1
ATOM 674 N N . LYS A 1 85 ? 14.907 0.715 -34.312 1.00 90.38 85 LYS A N 1
ATOM 675 C CA . LYS A 1 85 ? 14.501 -0.667 -34.609 1.00 90.38 85 LYS A CA 1
ATOM 676 C C . LYS A 1 85 ? 14.086 -1.394 -33.336 1.00 90.38 85 LYS A C 1
ATOM 678 O O . LYS A 1 85 ? 14.715 -2.360 -32.904 1.00 90.38 85 LYS A O 1
ATOM 683 N N . LEU A 1 86 ? 13.021 -0.900 -32.714 1.00 94.69 86 LEU A N 1
ATOM 684 C CA . LEU A 1 86 ? 12.480 -1.484 -31.491 1.00 94.69 86 LEU A CA 1
ATOM 685 C C . LEU A 1 86 ? 11.719 -2.794 -31.774 1.00 94.69 86 LEU A C 1
ATOM 687 O O . LEU A 1 86 ? 11.100 -2.931 -32.832 1.00 94.69 86 LEU A O 1
ATOM 691 N N . PRO A 1 87 ? 11.692 -3.747 -30.822 1.00 93.44 87 PRO A N 1
ATOM 692 C CA . PRO A 1 87 ? 10.881 -4.953 -30.945 1.00 93.44 87 PRO A CA 1
ATOM 693 C C . PRO A 1 87 ? 9.394 -4.625 -31.121 1.00 93.44 87 PRO A C 1
ATOM 695 O O . PRO A 1 87 ? 8.870 -3.720 -30.469 1.00 93.44 87 PRO A O 1
ATOM 698 N N . VAL A 1 88 ? 8.686 -5.420 -31.928 1.00 94.19 88 VAL A N 1
ATOM 699 C CA . VAL A 1 88 ? 7.241 -5.243 -32.188 1.00 94.19 88 VAL A CA 1
ATOM 700 C C . VAL A 1 88 ? 6.422 -5.242 -30.894 1.00 94.19 88 VAL A C 1
ATOM 702 O O . VAL A 1 88 ? 5.528 -4.422 -30.719 1.00 94.19 88 VAL A O 1
ATOM 705 N N . ALA A 1 89 ? 6.752 -6.124 -29.946 1.00 92.12 89 ALA A N 1
ATOM 706 C CA . ALA A 1 89 ? 6.056 -6.182 -28.662 1.00 92.12 89 ALA A CA 1
ATOM 707 C C . ALA A 1 89 ? 6.223 -4.891 -27.839 1.00 92.12 89 ALA A C 1
ATOM 709 O O . ALA A 1 89 ? 5.281 -4.459 -27.179 1.00 92.12 89 ALA A O 1
ATOM 710 N N . TRP A 1 90 ? 7.397 -4.255 -27.899 1.00 94.19 90 TRP A N 1
ATOM 711 C CA . TRP A 1 90 ? 7.656 -2.996 -27.203 1.00 94.19 90 TRP A CA 1
ATOM 712 C C . TRP A 1 90 ? 6.804 -1.877 -27.792 1.00 94.19 90 TRP A C 1
ATOM 714 O O . TRP A 1 90 ? 6.062 -1.235 -27.050 1.00 94.19 90 TRP A O 1
ATOM 724 N N . THR A 1 91 ? 6.897 -1.656 -29.108 1.00 95.75 91 THR A N 1
ATOM 725 C CA . THR A 1 91 ? 6.161 -0.588 -29.807 1.00 95.75 91 THR A CA 1
ATOM 726 C C . THR A 1 91 ? 4.655 -0.745 -29.626 1.00 95.75 91 THR A C 1
ATOM 728 O O . THR A 1 91 ? 3.964 0.217 -29.285 1.00 95.75 91 THR A O 1
ATOM 731 N N . TRP A 1 92 ? 4.153 -1.977 -29.742 1.00 95.56 92 TRP A N 1
ATOM 732 C CA . TRP A 1 92 ? 2.756 -2.292 -29.468 1.00 95.56 92 TRP A CA 1
ATOM 733 C C . TRP A 1 92 ? 2.357 -1.950 -28.026 1.00 95.56 92 TRP A C 1
ATOM 735 O O . TRP A 1 92 ? 1.362 -1.258 -27.811 1.00 95.56 92 TRP A O 1
ATOM 745 N N . MET A 1 93 ? 3.146 -2.362 -27.027 1.00 95.12 93 MET A N 1
ATOM 746 C CA . MET A 1 93 ? 2.812 -2.133 -25.617 1.00 95.12 93 MET A CA 1
ATOM 747 C C . MET A 1 93 ? 2.771 -0.641 -25.253 1.00 95.12 93 MET A C 1
ATOM 749 O O . MET A 1 93 ? 1.959 -0.224 -24.426 1.00 95.12 93 MET A O 1
ATOM 753 N N . SER A 1 94 ? 3.622 0.175 -25.878 1.00 96.00 94 SER A N 1
ATOM 754 C CA . SER A 1 94 ? 3.651 1.628 -25.673 1.00 96.00 94 SER A CA 1
ATOM 755 C C . SER A 1 94 ? 2.553 2.401 -26.411 1.00 96.00 94 SER A C 1
ATOM 757 O O . SER A 1 94 ? 2.251 3.528 -26.018 1.00 96.00 94 SER A O 1
ATOM 759 N N . ALA A 1 95 ? 1.965 1.830 -27.467 1.00 94.94 95 ALA A N 1
ATOM 760 C CA . ALA A 1 95 ? 1.035 2.534 -28.360 1.00 94.94 95 ALA A CA 1
ATOM 761 C C . ALA A 1 95 ? -0.408 1.999 -28.338 1.00 94.94 95 ALA A C 1
ATOM 763 O O . ALA A 1 95 ? -1.304 2.626 -28.900 1.00 94.94 95 ALA A O 1
ATOM 764 N N . ARG A 1 96 ? -0.656 0.846 -27.713 1.00 93.50 96 ARG A N 1
ATOM 765 C CA . ARG A 1 96 ? -1.997 0.250 -27.616 1.00 93.50 96 ARG A CA 1
ATOM 766 C C . ARG A 1 96 ? -3.016 1.154 -26.907 1.00 93.50 96 ARG A C 1
ATOM 768 O O . ARG A 1 96 ? -2.674 2.046 -26.129 1.00 93.50 96 ARG A O 1
ATOM 775 N N . GLN A 1 97 ? -4.294 0.844 -27.104 1.00 86.94 97 GLN A N 1
ATOM 776 C CA . GLN A 1 97 ? -5.382 1.431 -26.324 1.00 86.94 97 GLN A CA 1
ATOM 777 C C . GLN A 1 97 ? -5.149 1.174 -24.822 1.00 86.94 97 GLN A C 1
ATOM 779 O O . GLN A 1 97 ? -4.700 0.091 -24.459 1.00 86.94 97 GLN A O 1
ATOM 784 N N . SER A 1 98 ? -5.380 2.195 -23.989 1.00 86.69 98 SER A N 1
ATOM 785 C CA . SER A 1 98 ? -5.051 2.262 -22.547 1.00 86.69 98 SER A CA 1
ATOM 786 C C . SER A 1 98 ? -3.561 2.202 -22.161 1.00 86.69 98 SER A C 1
ATOM 788 O O . SER A 1 98 ? -3.223 2.105 -20.976 1.00 86.69 98 SER A O 1
ATOM 790 N N . ALA A 1 99 ? -2.639 2.343 -23.124 1.00 91.12 99 ALA A N 1
ATOM 791 C CA . ALA A 1 99 ? -1.212 2.450 -22.833 1.00 91.12 99 ALA A CA 1
ATOM 792 C C . ALA A 1 99 ? -0.905 3.622 -21.888 1.00 91.12 99 ALA A C 1
ATOM 794 O O . ALA A 1 99 ? -1.295 4.769 -22.104 1.00 91.12 99 ALA A O 1
ATOM 795 N N . ASN A 1 100 ? -0.138 3.326 -20.844 1.00 93.19 100 ASN A N 1
ATOM 796 C CA . ASN A 1 100 ? 0.459 4.316 -19.964 1.00 93.19 100 ASN A CA 1
ATOM 797 C C . ASN A 1 100 ? 1.816 3.798 -19.466 1.00 93.19 100 ASN A C 1
ATOM 799 O O . ASN A 1 100 ? 2.110 2.607 -19.573 1.00 93.19 100 ASN A O 1
ATOM 803 N N . GLN A 1 101 ? 2.637 4.689 -18.908 1.00 94.50 101 GLN A N 1
ATOM 804 C CA . GLN A 1 101 ? 3.995 4.357 -18.459 1.00 94.50 101 GLN A CA 1
ATOM 805 C C . GLN A 1 101 ? 4.036 3.194 -17.451 1.00 94.50 101 GLN A C 1
ATOM 807 O O . GLN A 1 101 ? 4.926 2.351 -17.533 1.00 94.50 101 GLN A O 1
ATOM 812 N N . VAL A 1 102 ? 3.076 3.119 -16.522 1.00 93.38 102 VAL A N 1
ATOM 813 C CA . VAL A 1 102 ? 3.027 2.051 -15.509 1.00 93.38 102 VAL A CA 1
ATOM 814 C C . VAL A 1 102 ? 2.636 0.724 -16.149 1.00 93.38 102 VAL A C 1
ATOM 816 O O . VAL A 1 102 ? 3.324 -0.274 -15.945 1.00 93.38 102 VAL A O 1
ATOM 819 N N . ALA A 1 103 ? 1.581 0.723 -16.968 1.00 91.81 103 ALA A N 1
ATOM 820 C CA . ALA A 1 103 ? 1.148 -0.464 -17.692 1.00 91.81 103 ALA A CA 1
ATOM 821 C C . ALA A 1 103 ? 2.258 -1.010 -18.596 1.00 91.81 103 ALA A C 1
ATOM 823 O O . ALA A 1 103 ? 2.478 -2.216 -18.617 1.00 91.81 103 ALA A O 1
ATOM 824 N N . PHE A 1 104 ? 2.990 -0.131 -19.284 1.00 94.38 104 PHE A N 1
ATOM 825 C CA . PHE A 1 104 ? 4.149 -0.497 -20.092 1.00 94.38 104 PHE A CA 1
ATOM 826 C C . PHE A 1 104 ? 5.264 -1.128 -19.255 1.00 94.38 104 PHE A C 1
ATOM 828 O O . PHE A 1 104 ? 5.708 -2.226 -19.578 1.00 94.38 104 PHE A O 1
ATOM 835 N N . ALA A 1 105 ? 5.689 -0.468 -18.171 1.00 93.62 105 ALA A N 1
ATOM 836 C CA . ALA A 1 105 ? 6.780 -0.957 -17.334 1.00 93.62 105 ALA A CA 1
ATOM 837 C C . ALA A 1 105 ? 6.488 -2.364 -16.792 1.00 93.62 105 ALA A C 1
ATOM 839 O O . ALA A 1 105 ? 7.290 -3.277 -16.953 1.00 93.62 105 ALA A O 1
ATOM 840 N N . TYR A 1 106 ? 5.299 -2.563 -16.227 1.00 91.19 106 TYR A N 1
ATOM 841 C CA . TYR A 1 106 ? 4.935 -3.824 -15.583 1.00 91.19 106 TYR A CA 1
ATOM 842 C C . TYR A 1 106 ? 4.234 -4.825 -16.503 1.00 91.19 106 TYR A C 1
ATOM 844 O O . TYR A 1 106 ? 3.767 -5.855 -16.026 1.00 91.19 106 TYR A O 1
ATOM 852 N N . CYS A 1 107 ? 4.169 -4.549 -17.809 1.00 90.44 107 CYS A N 1
ATOM 853 C CA . CYS A 1 107 ? 3.509 -5.416 -18.786 1.00 90.44 107 CYS A CA 1
ATOM 854 C C . CYS A 1 107 ? 2.051 -5.754 -18.396 1.00 90.44 107 CYS A C 1
ATOM 856 O O . CYS A 1 107 ? 1.625 -6.904 -18.457 1.00 90.44 107 CYS A O 1
ATOM 858 N N . LEU A 1 108 ? 1.273 -4.753 -17.968 1.00 91.44 108 LEU A N 1
ATOM 859 C CA . LEU A 1 108 ? -0.110 -4.941 -17.510 1.00 91.44 108 LEU A CA 1
ATOM 860 C C . LEU A 1 108 ? -1.053 -5.092 -18.710 1.00 91.44 108 LEU A C 1
ATOM 862 O O . LEU A 1 108 ? -1.628 -4.111 -19.168 1.00 91.44 108 LEU A O 1
ATOM 866 N N . PHE A 1 109 ? -1.188 -6.292 -19.275 1.00 89.00 109 PHE A N 1
ATOM 867 C CA . PHE A 1 109 ? -1.847 -6.487 -20.574 1.00 89.00 109 PHE A CA 1
ATOM 868 C C . PHE A 1 109 ? -3.352 -6.175 -20.598 1.00 89.00 109 PHE A C 1
ATOM 870 O O . PHE A 1 109 ? -3.851 -5.581 -21.551 1.00 89.00 109 PHE A O 1
ATOM 877 N N . TYR A 1 110 ? -4.059 -6.553 -19.547 1.00 88.00 110 TYR A N 1
ATOM 878 C CA . TYR A 1 110 ? -5.511 -6.458 -19.420 1.00 88.00 110 TYR A CA 1
ATOM 879 C C . TYR A 1 110 ? -5.890 -5.393 -18.397 1.00 88.00 110 TYR A C 1
ATOM 881 O O . TYR A 1 110 ? -5.539 -5.522 -17.230 1.00 88.00 110 TYR A O 1
ATOM 889 N N . GLU A 1 111 ? -6.645 -4.380 -18.816 1.00 80.62 111 GLU A N 1
ATOM 890 C CA . GLU A 1 111 ? -7.036 -3.248 -17.961 1.00 80.62 111 GLU A CA 1
ATOM 891 C C . GLU A 1 111 ? -7.887 -3.663 -16.751 1.00 80.62 111 GLU A C 1
ATOM 893 O O . GLU A 1 111 ? -7.768 -3.082 -15.679 1.00 80.62 111 GLU A O 1
ATOM 898 N N . ASN A 1 112 ? -8.690 -4.719 -16.904 1.00 84.62 112 ASN A N 1
ATOM 899 C CA . ASN A 1 112 ? -9.581 -5.220 -15.854 1.00 84.62 112 ASN A CA 1
ATOM 900 C C . ASN A 1 112 ? -8.964 -6.341 -15.001 1.00 84.62 112 ASN A C 1
ATOM 902 O O . ASN A 1 112 ? -9.649 -6.897 -14.143 1.00 84.62 112 ASN A O 1
ATOM 906 N N . TYR A 1 113 ? -7.704 -6.715 -15.244 1.00 91.81 113 TYR A N 1
ATOM 907 C CA . TYR A 1 113 ? -7.005 -7.699 -14.417 1.00 91.81 113 TYR A CA 1
ATOM 908 C C . TYR A 1 113 ? -6.197 -6.987 -13.335 1.00 91.81 113 TYR A C 1
ATOM 910 O O . TYR A 1 113 ? -5.462 -6.050 -13.632 1.00 91.81 113 TYR A O 1
ATOM 918 N N . VAL A 1 114 ? -6.309 -7.450 -12.089 1.00 94.44 114 VAL A N 1
ATOM 919 C CA . VAL A 1 114 ? -5.605 -6.855 -10.946 1.00 94.44 114 VAL A CA 1
ATOM 920 C C . VAL A 1 114 ? -4.334 -7.646 -10.659 1.00 94.44 114 VAL A C 1
ATOM 922 O O . VAL A 1 114 ? -4.344 -8.615 -9.895 1.00 94.44 114 VAL A O 1
ATOM 925 N N . TYR A 1 115 ? -3.234 -7.218 -11.277 1.00 93.56 115 TYR A N 1
ATOM 926 C CA . TYR A 1 115 ? -1.944 -7.914 -11.268 1.00 93.56 115 TYR A CA 1
ATOM 927 C C . TYR A 1 115 ? -1.304 -7.962 -9.887 1.00 93.56 115 TYR A C 1
ATOM 929 O O . TYR A 1 115 ? -0.547 -8.882 -9.577 1.00 93.56 115 TYR A O 1
ATOM 937 N N . THR A 1 116 ? -1.593 -6.977 -9.039 1.00 95.19 116 THR A N 1
ATOM 938 C CA . THR A 1 116 ? -0.975 -6.903 -7.717 1.00 95.19 116 THR A CA 1
ATOM 939 C C . THR A 1 116 ? -1.520 -7.933 -6.727 1.00 95.19 116 THR A C 1
ATOM 941 O O . THR A 1 116 ? -0.867 -8.175 -5.713 1.00 95.19 116 THR A O 1
ATOM 944 N N . THR A 1 117 ? -2.651 -8.592 -7.013 1.00 95.69 117 THR A N 1
ATOM 945 C CA . THR A 1 117 ? -3.252 -9.595 -6.113 1.00 95.69 117 THR A CA 1
ATOM 946 C C . THR A 1 117 ? -2.281 -10.731 -5.796 1.00 95.69 117 THR A C 1
ATOM 948 O O . THR A 1 117 ? -1.966 -10.952 -4.627 1.00 95.69 117 THR A O 1
ATOM 951 N N . ASP A 1 118 ? -1.743 -11.396 -6.821 1.00 93.31 118 ASP A N 1
ATOM 952 C CA . ASP A 1 118 ? -0.833 -12.538 -6.646 1.00 93.31 118 ASP A CA 1
ATOM 953 C C . ASP A 1 118 ? 0.517 -12.109 -6.054 1.00 93.31 118 ASP A C 1
ATOM 955 O O . ASP A 1 118 ? 1.149 -12.843 -5.292 1.00 93.31 118 ASP A O 1
ATOM 959 N N . ILE A 1 119 ? 0.958 -10.890 -6.384 1.00 94.25 119 ILE A N 1
ATOM 960 C CA . ILE A 1 119 ? 2.194 -10.308 -5.853 1.00 94.25 119 ILE A CA 1
ATOM 961 C C . ILE A 1 119 ? 2.067 -10.136 -4.338 1.00 94.25 119 ILE A C 1
ATOM 963 O O . ILE A 1 119 ? 2.925 -10.602 -3.586 1.00 94.25 119 ILE A O 1
ATOM 967 N N . TYR A 1 120 ? 0.990 -9.501 -3.871 1.00 96.75 120 TYR A N 1
ATOM 968 C CA . TYR A 1 120 ? 0.799 -9.267 -2.444 1.00 96.75 120 TYR A CA 1
ATOM 969 C C . TYR A 1 120 ? 0.404 -10.523 -1.673 1.00 96.75 120 TYR A C 1
ATOM 971 O O . TYR A 1 120 ? 0.792 -10.627 -0.513 1.00 96.75 120 TYR A O 1
ATOM 979 N N . ALA A 1 121 ? -0.258 -11.501 -2.298 1.00 96.25 121 ALA A N 1
ATOM 980 C CA . ALA A 1 121 ? -0.483 -12.808 -1.684 1.00 96.25 121 ALA A CA 1
ATOM 981 C C . ALA A 1 121 ? 0.845 -13.456 -1.261 1.00 96.25 121 ALA A C 1
ATOM 983 O O . ALA A 1 121 ? 1.042 -13.769 -0.084 1.00 96.25 121 ALA A O 1
ATOM 984 N N . ARG A 1 122 ? 1.807 -13.537 -2.190 1.00 95.31 122 ARG A N 1
ATOM 985 C CA . ARG A 1 122 ? 3.144 -14.096 -1.926 1.00 95.31 122 ARG A CA 1
ATOM 986 C C . ARG A 1 122 ? 3.911 -13.318 -0.862 1.00 95.31 122 ARG A C 1
ATOM 988 O O . ARG A 1 122 ? 4.600 -13.916 -0.043 1.00 95.31 122 ARG A O 1
ATOM 995 N N . LEU A 1 123 ? 3.798 -11.992 -0.881 1.00 95.00 123 LEU A N 1
ATOM 996 C CA . LEU A 1 123 ? 4.532 -11.104 0.020 1.00 95.00 123 LEU A CA 1
ATOM 997 C C . LEU A 1 123 ? 3.964 -11.054 1.446 1.00 95.00 123 LEU A C 1
ATOM 999 O O . LEU A 1 123 ? 4.707 -10.746 2.374 1.00 95.00 123 LEU A O 1
ATOM 1003 N N . LEU A 1 124 ? 2.666 -11.310 1.631 1.00 95.62 124 LEU A N 1
ATOM 1004 C CA . LEU A 1 124 ? 1.980 -11.125 2.916 1.00 95.62 124 LEU A CA 1
ATOM 1005 C C . LEU A 1 124 ? 1.649 -12.421 3.654 1.00 95.62 124 LEU A C 1
ATOM 1007 O O . LEU A 1 124 ? 1.324 -12.350 4.835 1.00 95.62 124 LEU A O 1
ATOM 1011 N N . GLY A 1 125 ? 1.716 -13.572 2.987 1.00 93.06 125 GLY A N 1
ATOM 1012 C CA . GLY A 1 125 ? 1.321 -14.862 3.550 1.00 93.06 125 GLY A CA 1
ATOM 1013 C C . GLY A 1 125 ? 0.208 -15.485 2.717 1.00 93.06 125 GLY A C 1
ATOM 1014 O O . GLY A 1 125 ? -0.974 -15.296 3.001 1.00 93.06 125 GLY A O 1
ATOM 1015 N N . ASP A 1 126 ? 0.610 -16.237 1.692 1.00 95.00 126 ASP A N 1
ATOM 1016 C CA . ASP A 1 126 ? -0.231 -16.660 0.567 1.00 95.00 126 ASP A CA 1
ATOM 1017 C C . ASP A 1 126 ? -1.562 -17.301 1.000 1.00 95.00 126 ASP A C 1
ATOM 1019 O O . ASP A 1 126 ? -2.636 -16.831 0.625 1.00 95.00 126 ASP A O 1
ATOM 1023 N N . LYS A 1 127 ? -1.518 -18.303 1.886 1.00 97.31 127 LYS A N 1
ATOM 1024 C CA . LYS A 1 127 ? -2.714 -18.994 2.399 1.00 97.31 127 LYS A CA 1
ATOM 1025 C C . LYS A 1 127 ? -3.691 -18.037 3.098 1.00 97.31 127 LYS A C 1
ATOM 1027 O O . LYS A 1 127 ? -4.879 -18.011 2.766 1.00 97.31 127 LYS A O 1
ATOM 1032 N N . SER A 1 128 ? -3.197 -17.267 4.065 1.00 98.19 128 SER A N 1
ATOM 1033 C CA . SER A 1 128 ? -4.002 -16.345 4.876 1.00 98.19 128 SER A CA 1
ATOM 1034 C C . SER A 1 128 ? -4.587 -15.228 4.008 1.00 98.19 128 SER A C 1
ATOM 1036 O O . SER A 1 128 ? -5.755 -14.862 4.139 1.00 98.19 128 SER A O 1
ATOM 1038 N N . PHE A 1 129 ? -3.800 -14.720 3.058 1.00 98.25 129 PHE A N 1
ATOM 1039 C CA . PHE A 1 129 ? -4.243 -13.701 2.115 1.00 98.25 129 PHE A CA 1
ATOM 1040 C C . PHE A 1 129 ? -5.388 -14.205 1.232 1.00 98.25 129 PHE A C 1
ATOM 1042 O O . PHE A 1 129 ? -6.425 -13.548 1.143 1.00 98.25 129 PHE A O 1
ATOM 1049 N N . HIS A 1 130 ? -5.269 -15.407 0.663 1.00 98.12 130 HIS A N 1
ATOM 1050 C CA . HIS A 1 130 ? -6.344 -16.010 -0.127 1.00 98.12 130 HIS A CA 1
ATOM 1051 C C . HIS A 1 130 ? -7.611 -16.287 0.697 1.00 98.12 130 HIS A C 1
ATOM 1053 O O . HIS A 1 130 ? -8.718 -16.146 0.172 1.00 98.12 130 HIS A O 1
ATOM 1059 N N . LYS A 1 131 ? -7.483 -16.637 1.987 1.00 98.38 131 LYS A N 1
ATOM 1060 C CA . LYS A 1 131 ? -8.629 -16.752 2.909 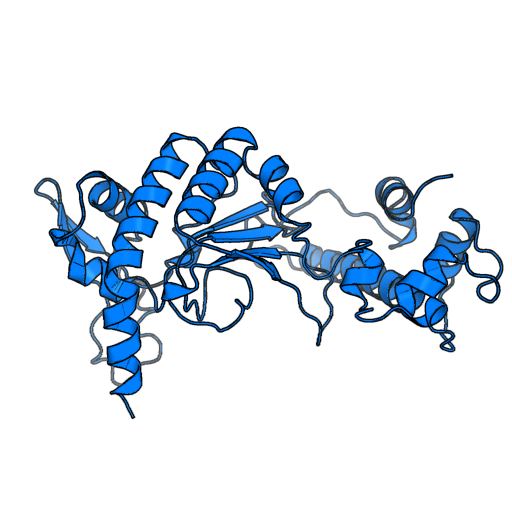1.00 98.38 131 LYS A CA 1
ATOM 1061 C C . LYS A 1 131 ? -9.375 -15.419 3.024 1.00 98.38 131 LYS A C 1
ATOM 1063 O O . LYS A 1 131 ? -10.592 -15.391 2.839 1.00 98.38 131 LYS A O 1
ATOM 1068 N N . LEU A 1 132 ? -8.651 -14.323 3.262 1.00 98.62 132 LEU A N 1
ATOM 1069 C CA . LEU A 1 132 ? -9.235 -12.984 3.359 1.00 98.62 132 LEU A CA 1
ATOM 1070 C C . LEU A 1 132 ? -9.877 -12.538 2.038 1.00 98.62 132 LEU A C 1
ATOM 1072 O O . LEU A 1 132 ? -11.016 -12.077 2.036 1.00 98.62 132 LEU A O 1
ATOM 1076 N N . VAL A 1 133 ? -9.177 -12.707 0.913 1.00 98.06 133 VAL A N 1
ATOM 1077 C CA . VAL A 1 133 ? -9.686 -12.348 -0.421 1.00 98.06 133 VAL A CA 1
ATOM 1078 C C . VAL A 1 133 ? -10.959 -13.117 -0.749 1.00 98.06 133 VAL A C 1
ATOM 1080 O O . VAL A 1 133 ? -11.928 -12.508 -1.193 1.00 98.06 133 VAL A O 1
ATOM 1083 N N . ARG A 1 134 ? -11.010 -14.427 -0.481 1.00 98.44 134 ARG A N 1
ATOM 1084 C CA . ARG A 1 134 ? -12.218 -15.230 -0.719 1.00 98.44 134 ARG A CA 1
ATOM 1085 C C . ARG A 1 134 ? -13.414 -14.695 0.064 1.00 98.44 134 ARG A C 1
ATOM 1087 O O . ARG A 1 134 ? -14.501 -14.594 -0.498 1.00 98.44 134 ARG A O 1
ATOM 1094 N N . TRP A 1 135 ? -13.210 -14.335 1.331 1.00 98.62 135 TRP A N 1
ATOM 1095 C CA . TRP A 1 135 ? -14.263 -13.721 2.135 1.00 98.62 135 TRP A CA 1
ATOM 1096 C C . TRP A 1 135 ? -14.698 -12.369 1.554 1.00 98.62 135 TRP A C 1
ATOM 1098 O O . TRP A 1 135 ? -15.883 -12.185 1.293 1.00 98.62 135 TRP A O 1
ATOM 1108 N N . MET A 1 136 ? -13.754 -11.462 1.272 1.00 98.62 136 MET A N 1
ATOM 1109 C CA . MET A 1 136 ? -14.047 -10.127 0.726 1.00 98.62 136 MET A CA 1
ATOM 1110 C C . MET A 1 136 ? -14.813 -10.211 -0.601 1.00 98.62 136 MET A C 1
ATOM 1112 O O . MET A 1 136 ? -15.835 -9.549 -0.770 1.00 98.62 136 MET A O 1
ATOM 1116 N N . MET A 1 137 ? -14.369 -11.066 -1.525 1.00 97.69 137 MET A N 1
ATOM 1117 C CA . MET A 1 137 ? -15.054 -11.300 -2.800 1.00 97.69 137 MET A CA 1
ATOM 1118 C C . MET A 1 137 ? -16.465 -11.864 -2.585 1.00 97.69 137 MET A C 1
ATOM 1120 O O . MET A 1 137 ? -17.402 -11.432 -3.250 1.00 97.69 137 MET A O 1
ATOM 1124 N N . GLY A 1 138 ? -16.641 -12.769 -1.615 1.00 98.25 138 GLY A N 1
ATOM 1125 C CA . GLY A 1 138 ? -17.956 -13.278 -1.213 1.00 98.25 138 GLY A CA 1
ATOM 1126 C C . GLY A 1 138 ? -18.887 -12.207 -0.629 1.00 98.25 138 GLY A C 1
ATOM 1127 O O . GLY A 1 138 ? -20.101 -12.348 -0.726 1.00 98.25 138 GLY A O 1
ATOM 1128 N N . GLN A 1 139 ? -18.335 -11.124 -0.075 1.00 97.56 139 GLN A N 1
ATOM 1129 C CA . GLN A 1 139 ? -19.079 -9.948 0.397 1.00 97.56 139 GLN A CA 1
ATOM 1130 C C . GLN A 1 139 ? -19.227 -8.847 -0.672 1.00 97.56 139 GLN A C 1
ATOM 1132 O O . GLN A 1 139 ? -19.727 -7.764 -0.379 1.00 97.56 139 GLN A O 1
ATOM 1137 N N . GLY A 1 140 ? -18.790 -9.090 -1.913 1.00 96.75 140 GLY A N 1
ATOM 1138 C CA . GLY A 1 140 ? -18.927 -8.136 -3.019 1.00 96.75 140 GLY A CA 1
ATOM 1139 C C . GLY A 1 140 ? -17.850 -7.048 -3.085 1.00 96.75 140 GLY A C 1
ATOM 1140 O O . GLY A 1 140 ? -18.003 -6.084 -3.840 1.00 96.75 140 GLY A O 1
ATOM 1141 N N . TYR A 1 141 ? -16.751 -7.183 -2.338 1.00 97.69 141 TYR A N 1
ATOM 1142 C CA . TYR A 1 141 ? -15.600 -6.291 -2.479 1.00 97.69 141 TYR A CA 1
ATOM 1143 C C . TYR A 1 141 ? -14.974 -6.445 -3.866 1.00 97.69 141 TYR A C 1
ATOM 1145 O O . TYR A 1 141 ? -14.975 -7.528 -4.451 1.00 97.69 141 TYR A O 1
ATOM 1153 N N . LYS A 1 142 ? -14.381 -5.361 -4.368 1.00 96.44 142 LYS A N 1
ATOM 1154 C CA . LYS A 1 142 ? -13.683 -5.342 -5.656 1.00 96.44 142 LYS A CA 1
ATOM 1155 C C . LYS A 1 142 ? -12.189 -5.062 -5.471 1.00 96.44 142 LYS A C 1
ATOM 1157 O O . LYS A 1 142 ? -11.853 -4.190 -4.664 1.00 96.44 142 LYS A O 1
ATOM 1162 N N . PRO A 1 143 ? -11.305 -5.772 -6.190 1.00 96.50 143 PRO A N 1
ATOM 1163 C CA . PRO A 1 143 ? -9.880 -5.476 -6.228 1.00 96.50 143 PRO A CA 1
ATOM 1164 C C . PRO A 1 143 ? -9.570 -4.341 -7.214 1.00 96.50 143 PRO A C 1
ATOM 1166 O O . PRO A 1 143 ? -10.250 -4.183 -8.226 1.00 96.50 143 PRO A O 1
ATOM 1169 N N . TYR A 1 144 ? -8.509 -3.585 -6.937 1.00 94.88 144 TYR A N 1
ATOM 1170 C CA . TYR A 1 144 ? -8.030 -2.478 -7.761 1.00 94.88 144 TYR A CA 1
ATOM 1171 C C . TYR A 1 144 ? -6.501 -2.425 -7.751 1.00 94.88 144 TYR A C 1
ATOM 1173 O O . TYR A 1 144 ? -5.890 -2.372 -6.679 1.00 94.88 144 TYR A O 1
ATOM 1181 N N . ASP A 1 145 ? -5.901 -2.351 -8.941 1.00 93.69 145 ASP A N 1
ATOM 1182 C CA . ASP A 1 145 ? -4.533 -1.861 -9.098 1.00 93.69 145 ASP A CA 1
ATOM 1183 C C . ASP A 1 145 ? -4.574 -0.332 -9.027 1.00 93.69 145 ASP A C 1
ATOM 1185 O O . ASP A 1 145 ? -5.235 0.336 -9.821 1.00 93.69 145 ASP A O 1
ATOM 1189 N N . THR A 1 146 ? -3.869 0.235 -8.055 1.00 91.19 146 THR A N 1
ATOM 1190 C CA . THR A 1 146 ? -3.821 1.679 -7.812 1.00 91.19 146 THR A CA 1
ATOM 1191 C C . THR A 1 146 ? -2.399 2.189 -7.998 1.00 91.19 146 THR A C 1
ATOM 1193 O O . THR A 1 146 ? -1.449 1.661 -7.421 1.00 91.19 146 THR A O 1
ATOM 1196 N N . TYR A 1 147 ? -2.242 3.208 -8.840 1.00 89.25 147 TYR A N 1
ATOM 1197 C CA . TYR A 1 147 ? -0.957 3.825 -9.163 1.00 89.25 147 TYR A CA 1
ATOM 1198 C C . TYR A 1 147 ? -1.157 5.252 -9.679 1.00 89.25 147 TYR A C 1
ATOM 1200 O O . TYR A 1 147 ? -2.236 5.627 -10.139 1.00 89.25 147 TYR A O 1
ATOM 1208 N N . ASN A 1 148 ? -0.115 6.081 -9.585 1.00 84.56 148 ASN A N 1
ATOM 1209 C CA . ASN A 1 148 ? -0.185 7.470 -10.028 1.00 84.56 148 ASN A CA 1
ATOM 1210 C C . ASN A 1 148 ? 0.076 7.575 -11.538 1.00 84.56 148 ASN A C 1
ATOM 1212 O O . ASN A 1 148 ? 1.153 7.212 -12.006 1.00 84.56 148 ASN A O 1
ATOM 1216 N N . THR A 1 149 ? -0.893 8.102 -12.287 1.00 80.75 149 THR A N 1
ATOM 1217 C CA . THR A 1 149 ? -0.789 8.339 -13.737 1.00 80.75 149 THR A CA 1
ATOM 1218 C C . THR A 1 149 ? -0.411 9.779 -14.098 1.00 80.75 149 THR A C 1
ATOM 1220 O O . THR A 1 149 ? 0.000 10.027 -15.227 1.00 80.75 149 THR A O 1
ATOM 1223 N N . VAL A 1 150 ? -0.498 10.722 -13.150 1.00 81.56 150 VAL A N 1
ATOM 1224 C CA . VAL A 1 150 ? -0.152 12.145 -13.343 1.00 81.56 150 VAL A CA 1
ATOM 1225 C C . VAL A 1 150 ? 1.330 12.384 -13.051 1.00 81.56 150 VAL A C 1
ATOM 1227 O O . VAL A 1 150 ? 2.074 12.875 -13.894 1.00 81.56 150 VAL A O 1
ATOM 1230 N N . TRP A 1 151 ? 1.775 11.987 -11.859 1.00 84.38 151 TRP A N 1
ATOM 1231 C CA . TRP A 1 151 ? 3.173 12.016 -11.431 1.00 84.38 151 TRP A CA 1
ATOM 1232 C C . TRP A 1 151 ? 3.652 10.577 -11.285 1.00 84.38 151 TRP A C 1
ATOM 1234 O O . TRP A 1 151 ? 3.684 10.024 -10.183 1.00 84.38 151 TRP A O 1
ATOM 1244 N N . VAL A 1 152 ? 3.938 9.953 -12.429 1.00 85.56 152 VAL A N 1
ATOM 1245 C CA . VAL A 1 152 ? 4.289 8.533 -12.510 1.00 85.56 152 VAL A CA 1
ATOM 1246 C C . VAL A 1 152 ? 5.518 8.245 -11.655 1.00 85.56 152 VAL A C 1
ATOM 1248 O O . VAL A 1 152 ? 6.613 8.720 -11.938 1.00 85.56 152 VAL A O 1
ATOM 1251 N N . ASN A 1 153 ? 5.312 7.442 -10.615 1.00 87.31 153 ASN A N 1
ATOM 1252 C CA . ASN A 1 153 ? 6.343 7.006 -9.675 1.00 87.31 153 ASN A CA 1
ATOM 1253 C C . ASN A 1 153 ? 6.547 5.480 -9.692 1.00 87.31 153 ASN A C 1
ATOM 1255 O O . ASN A 1 153 ? 7.248 4.942 -8.834 1.00 87.31 153 ASN A O 1
ATOM 1259 N N . TYR A 1 154 ? 5.865 4.800 -10.626 1.00 89.94 154 TYR A N 1
ATOM 1260 C CA . TYR A 1 154 ? 5.868 3.351 -10.838 1.00 89.94 154 TYR A CA 1
ATOM 1261 C C . TYR A 1 154 ? 5.556 2.523 -9.581 1.00 89.94 154 TYR A C 1
ATOM 1263 O O . TYR A 1 154 ? 5.925 1.356 -9.509 1.00 89.94 154 TYR A O 1
ATOM 1271 N N . GLN A 1 155 ? 4.871 3.096 -8.589 1.00 88.81 155 GLN A N 1
ATOM 1272 C CA . GLN A 1 155 ? 4.414 2.354 -7.417 1.00 88.81 155 GLN A CA 1
ATOM 1273 C C . GLN A 1 155 ? 3.051 1.735 -7.712 1.00 88.81 155 GLN A C 1
ATOM 1275 O O . GLN A 1 155 ? 2.060 2.451 -7.844 1.00 88.81 155 GLN A O 1
ATOM 1280 N N . LEU A 1 156 ? 3.029 0.407 -7.810 1.00 90.69 156 LEU A N 1
ATOM 1281 C CA . LEU A 1 156 ? 1.811 -0.388 -7.868 1.00 90.69 156 LEU A CA 1
ATOM 1282 C C . LEU A 1 156 ? 1.355 -0.716 -6.447 1.00 90.69 156 LEU A C 1
ATOM 1284 O O . LEU A 1 156 ? 2.150 -1.170 -5.626 1.00 90.69 156 LEU A O 1
ATOM 1288 N N . MET A 1 157 ? 0.083 -0.472 -6.164 1.00 94.25 157 MET A N 1
ATOM 1289 C CA . MET A 1 157 ? -0.554 -0.771 -4.887 1.00 94.25 157 MET A CA 1
ATOM 1290 C C . MET A 1 157 ? -1.834 -1.554 -5.143 1.00 94.25 157 MET A C 1
ATOM 1292 O O . MET A 1 157 ? -2.548 -1.288 -6.110 1.00 94.25 157 MET A O 1
ATOM 1296 N N . LEU A 1 158 ? -2.157 -2.462 -4.236 1.00 96.88 158 LEU A N 1
ATOM 1297 C CA . LEU A 1 158 ? -3.406 -3.207 -4.249 1.00 96.88 158 LEU A CA 1
ATOM 1298 C C . LEU A 1 158 ? -4.395 -2.548 -3.306 1.00 96.88 158 LEU A C 1
ATOM 1300 O O . LEU A 1 158 ? -4.041 -2.175 -2.188 1.00 96.88 158 LEU A O 1
ATOM 1304 N N . THR A 1 159 ? -5.647 -2.446 -3.723 1.00 97.00 159 THR A N 1
ATOM 1305 C CA . THR A 1 159 ? -6.743 -2.101 -2.820 1.00 97.00 159 THR A CA 1
ATOM 1306 C C . THR A 1 159 ? -7.913 -3.034 -3.062 1.00 97.00 159 THR A C 1
ATOM 1308 O O . THR A 1 159 ? -8.314 -3.223 -4.203 1.00 97.00 159 THR A O 1
ATOM 1311 N N . TYR A 1 160 ? -8.480 -3.587 -1.995 1.00 97.56 160 TYR A N 1
ATOM 1312 C CA . TYR A 1 160 ? -9.831 -4.137 -2.034 1.00 97.56 160 TYR A CA 1
ATOM 1313 C C . TYR A 1 160 ? -10.761 -3.125 -1.383 1.00 97.56 160 TYR A C 1
ATOM 1315 O O . TYR A 1 160 ? -10.504 -2.690 -0.260 1.00 97.56 160 TYR A O 1
ATOM 1323 N N . ALA A 1 161 ? -11.830 -2.754 -2.079 1.00 97.06 161 ALA A N 1
ATOM 1324 C CA . ALA A 1 161 ? -12.813 -1.798 -1.587 1.00 97.06 161 ALA A CA 1
ATOM 1325 C C . ALA A 1 161 ? -14.226 -2.363 -1.707 1.00 97.06 161 ALA A C 1
ATOM 1327 O O . ALA A 1 161 ? -14.557 -2.989 -2.716 1.00 97.06 161 ALA A O 1
ATOM 1328 N N . ASN A 1 162 ? -15.056 -2.118 -0.693 1.00 96.44 162 ASN A N 1
ATOM 1329 C CA . ASN A 1 162 ? -16.473 -2.459 -0.731 1.00 96.44 162 ASN A CA 1
ATOM 1330 C C . ASN A 1 162 ? -17.278 -1.353 -1.447 1.00 96.44 162 ASN A C 1
ATOM 1332 O O . ASN A 1 162 ? -17.361 -0.239 -0.915 1.00 96.44 162 ASN A O 1
ATOM 1336 N N . PRO A 1 163 ? -17.910 -1.638 -2.605 1.00 94.31 163 PRO A N 1
ATOM 1337 C CA . PRO A 1 163 ? -18.718 -0.660 -3.337 1.00 94.31 163 PRO A CA 1
ATOM 1338 C C . PRO A 1 163 ? -19.943 -0.150 -2.568 1.00 94.31 163 PRO A C 1
ATOM 1340 O O . PRO A 1 163 ? -20.460 0.915 -2.887 1.00 94.31 163 PRO A O 1
ATOM 1343 N N . ALA A 1 164 ? -20.392 -0.849 -1.518 1.00 93.81 164 ALA A N 1
ATOM 1344 C CA . ALA A 1 164 ? -21.498 -0.389 -0.677 1.00 93.81 164 ALA A CA 1
ATOM 1345 C C . ALA A 1 164 ? -21.230 0.975 -0.015 1.00 93.81 164 ALA A C 1
ATOM 1347 O O . ALA A 1 164 ? -22.168 1.642 0.411 1.00 93.81 164 ALA A O 1
ATOM 1348 N N . TRP A 1 165 ? -19.964 1.396 0.071 1.00 92.81 165 TRP A N 1
ATOM 1349 C CA . TRP A 1 165 ? -19.554 2.689 0.624 1.00 92.81 165 TRP A CA 1
ATOM 1350 C C . TRP A 1 165 ? -19.462 3.821 -0.413 1.00 92.81 165 TRP A C 1
ATOM 1352 O O . TRP A 1 165 ? -19.257 4.980 -0.039 1.00 92.81 165 TRP A O 1
ATOM 1362 N N . GLY A 1 166 ? -19.628 3.500 -1.697 1.00 87.50 166 GLY A N 1
ATOM 1363 C CA . GLY A 1 166 ? -19.616 4.435 -2.815 1.00 87.50 166 GLY A CA 1
ATOM 1364 C C . GLY A 1 166 ? -18.957 3.855 -4.068 1.00 87.50 166 GLY A C 1
ATOM 1365 O O . GLY A 1 166 ? -18.136 2.943 -3.992 1.00 87.50 166 GLY A O 1
ATOM 1366 N N . ASP A 1 167 ? -19.281 4.451 -5.216 1.00 82.94 167 ASP A N 1
ATOM 1367 C CA . ASP A 1 167 ? -18.802 4.008 -6.534 1.00 82.94 167 ASP A CA 1
ATOM 1368 C C . ASP A 1 167 ? -17.454 4.632 -6.946 1.00 82.94 167 ASP A C 1
ATOM 1370 O O . ASP A 1 167 ? -16.914 4.331 -8.011 1.00 82.94 167 ASP A O 1
ATOM 1374 N N . GLU A 1 168 ? -16.897 5.530 -6.125 1.00 86.56 168 GLU A N 1
ATOM 1375 C CA . GLU A 1 168 ? -15.601 6.155 -6.400 1.00 86.56 168 GLU A CA 1
ATOM 1376 C C . GLU A 1 168 ? -14.468 5.118 -6.332 1.00 86.56 168 GLU A C 1
ATOM 1378 O O . GLU A 1 168 ? -14.286 4.439 -5.320 1.00 86.56 168 GLU A O 1
ATOM 1383 N N . SER A 1 169 ? -13.643 5.063 -7.382 1.00 86.31 169 SER A N 1
ATOM 1384 C CA . SER A 1 169 ? -12.437 4.230 -7.384 1.00 86.31 169 SER A CA 1
ATOM 1385 C C . SER A 1 169 ? -11.460 4.665 -6.275 1.00 86.31 169 SER A C 1
ATOM 1387 O O . SER A 1 169 ? -11.226 5.872 -6.096 1.00 86.31 169 SER A O 1
ATOM 1389 N N . PRO A 1 170 ? -10.876 3.721 -5.513 1.00 91.06 170 PRO A N 1
ATOM 1390 C CA . PRO A 1 170 ? -9.983 4.051 -4.413 1.00 91.06 170 PRO A CA 1
ATOM 1391 C C . PRO A 1 170 ? -8.664 4.662 -4.906 1.00 91.06 170 PRO A C 1
ATOM 1393 O O . PRO A 1 170 ? -8.130 4.299 -5.950 1.00 91.06 170 PRO A O 1
ATOM 1396 N N . LYS A 1 171 ? -8.084 5.574 -4.115 1.00 84.19 171 LYS A N 1
ATOM 1397 C CA . LYS A 1 171 ? -6.804 6.242 -4.441 1.00 84.19 171 LYS A CA 1
ATOM 1398 C C . LYS A 1 171 ? -5.559 5.517 -3.902 1.00 84.19 171 LYS A C 1
ATOM 1400 O O . LYS A 1 171 ? -4.471 6.089 -3.937 1.00 84.19 171 LYS A O 1
ATOM 1405 N N . GLY A 1 172 ? -5.718 4.276 -3.436 1.00 84.44 172 GLY A N 1
ATOM 1406 C CA . GLY A 1 172 ? -4.678 3.509 -2.747 1.00 84.44 172 GLY A CA 1
ATOM 1407 C C . GLY A 1 172 ? -4.345 4.052 -1.350 1.00 84.44 172 GLY A C 1
ATOM 1408 O O . GLY A 1 172 ? -4.740 5.161 -0.980 1.00 84.44 172 GLY A O 1
ATOM 1409 N N . GLY A 1 173 ? -3.609 3.260 -0.570 1.00 88.38 173 GLY A N 1
ATOM 1410 C CA . GLY A 1 173 ? -3.256 3.568 0.817 1.00 88.38 173 GLY A CA 1
ATOM 1411 C C . GLY A 1 173 ? -4.404 3.354 1.810 1.00 88.38 173 GLY A C 1
ATOM 1412 O O . GLY A 1 173 ? -5.543 3.058 1.447 1.00 88.38 173 GLY A O 1
ATOM 1413 N N . ASN A 1 174 ? -4.098 3.495 3.100 1.00 89.56 174 ASN A N 1
ATOM 1414 C CA . ASN A 1 174 ? -5.039 3.206 4.190 1.00 89.56 174 ASN A CA 1
ATOM 1415 C C . ASN A 1 174 ? -5.031 4.265 5.313 1.00 89.56 174 ASN A C 1
ATOM 1417 O O . ASN A 1 174 ? -5.745 4.130 6.307 1.00 89.56 174 ASN A O 1
ATOM 1421 N N . GLU A 1 175 ? -4.237 5.331 5.183 1.00 84.69 175 GLU A N 1
ATOM 1422 C CA . GLU A 1 175 ? -4.053 6.334 6.237 1.00 84.69 175 GLU A CA 1
ATOM 1423 C C . GLU A 1 175 ? -4.997 7.525 6.149 1.00 84.69 175 GLU A C 1
ATOM 1425 O O . GLU A 1 175 ? -5.488 8.005 7.173 1.00 84.69 175 GLU A O 1
ATOM 1430 N N . TYR A 1 176 ? -5.220 8.039 4.941 1.00 81.75 176 TYR A N 1
ATOM 1431 C CA . TYR A 1 176 ? -5.818 9.353 4.748 1.00 81.75 176 TYR A CA 1
ATOM 1432 C C . TYR A 1 176 ? -6.928 9.321 3.712 1.00 81.75 176 TYR A C 1
ATOM 1434 O O . TYR A 1 176 ? -6.787 8.726 2.652 1.00 81.75 176 TYR A O 1
ATOM 1442 N N . LYS A 1 177 ? -8.014 10.052 4.001 1.00 86.00 177 LYS A N 1
ATOM 1443 C CA . LYS A 1 177 ? -9.154 10.244 3.087 1.00 86.00 177 LYS A CA 1
ATOM 1444 C C . LYS A 1 177 ? -9.776 8.927 2.600 1.00 86.00 177 LYS A C 1
ATOM 1446 O O . LYS A 1 177 ? -10.318 8.877 1.500 1.00 86.00 177 LYS A O 1
ATOM 1451 N N . ILE A 1 178 ? -9.734 7.897 3.441 1.00 91.44 178 ILE A N 1
ATOM 1452 C CA . ILE A 1 178 ? -10.371 6.610 3.178 1.00 91.44 178 ILE A CA 1
ATOM 1453 C C . ILE A 1 178 ? -11.890 6.774 3.250 1.00 91.44 178 ILE A C 1
ATOM 1455 O O . ILE A 1 178 ? -12.415 7.373 4.194 1.00 91.44 178 ILE A O 1
ATOM 1459 N N . ARG A 1 179 ? -12.584 6.275 2.225 1.00 91.62 179 ARG A N 1
ATOM 1460 C CA . ARG A 1 179 ? -14.042 6.408 2.043 1.00 91.62 179 ARG A CA 1
ATOM 1461 C C . ARG A 1 179 ? -14.765 5.074 1.903 1.00 91.62 179 ARG A C 1
ATOM 1463 O O . ARG A 1 179 ? -15.979 5.075 1.790 1.00 91.62 179 ARG A O 1
ATOM 1470 N N . HIS A 1 180 ? -14.031 3.971 1.938 1.00 94.00 180 HIS A N 1
ATOM 1471 C CA . HIS A 1 180 ? -14.543 2.614 1.825 1.00 94.00 180 HIS A CA 1
ATOM 1472 C C . HIS A 1 180 ? -13.925 1.740 2.919 1.00 94.00 180 HIS A C 1
ATOM 1474 O O . HIS A 1 180 ? -12.857 2.058 3.450 1.00 94.00 180 HIS A O 1
ATOM 1480 N N . THR A 1 181 ? -14.582 0.633 3.234 1.00 96.12 181 THR A N 1
ATOM 1481 C CA . THR A 1 181 ? -13.964 -0.479 3.961 1.00 96.12 181 THR A CA 1
ATOM 1482 C C . THR A 1 181 ? -13.100 -1.322 3.028 1.00 96.12 181 THR A C 1
ATOM 1484 O O . THR A 1 181 ? -13.203 -1.237 1.799 1.00 96.12 181 THR A O 1
ATOM 1487 N N . GLY A 1 182 ? -12.218 -2.125 3.621 1.00 96.88 182 GLY A N 1
ATOM 1488 C CA . GLY A 1 182 ? -11.389 -3.105 2.927 1.00 96.88 182 GLY A CA 1
ATOM 1489 C C . GLY A 1 182 ? -9.937 -3.027 3.338 1.00 96.88 182 GLY A C 1
ATOM 1490 O O . GLY A 1 182 ? -9.631 -2.744 4.497 1.00 96.88 182 GLY A O 1
ATOM 1491 N N . ILE A 1 183 ? -9.045 -3.293 2.395 1.00 97.69 183 ILE A N 1
ATOM 1492 C CA . ILE A 1 183 ? -7.606 -3.345 2.643 1.00 97.69 183 ILE A CA 1
ATOM 1493 C C . ILE A 1 183 ? -6.851 -2.578 1.569 1.00 97.69 183 ILE A C 1
ATOM 1495 O O . ILE A 1 183 ? -7.297 -2.495 0.426 1.00 97.69 183 ILE A O 1
ATOM 1499 N N . SER A 1 184 ? -5.666 -2.097 1.918 1.00 97.00 184 SER A N 1
ATOM 1500 C CA . SER A 1 184 ? -4.675 -1.648 0.951 1.00 97.00 184 SER A CA 1
ATOM 1501 C C . SER A 1 184 ? -3.336 -2.314 1.240 1.00 97.00 184 SER A C 1
ATOM 1503 O O . SER A 1 184 ? -2.939 -2.441 2.400 1.00 97.00 184 SER A O 1
ATOM 1505 N N . ALA A 1 185 ? -2.645 -2.753 0.191 1.00 96.44 185 ALA A N 1
ATOM 1506 C CA . ALA A 1 185 ? -1.286 -3.253 0.268 1.00 96.44 185 ALA A CA 1
ATOM 1507 C C . ALA A 1 185 ? -0.375 -2.438 -0.649 1.00 96.44 185 ALA A C 1
ATOM 1509 O O . ALA A 1 185 ? -0.747 -2.054 -1.757 1.00 96.44 185 ALA A O 1
ATOM 1510 N N . GLN A 1 186 ? 0.827 -2.157 -0.165 1.00 93.88 186 GLN A N 1
ATOM 1511 C CA . GLN A 1 186 ? 1.797 -1.319 -0.856 1.00 93.88 186 GLN A CA 1
ATOM 1512 C C . GLN A 1 186 ? 3.223 -1.801 -0.594 1.00 93.88 186 GLN A C 1
ATOM 1514 O O . GLN A 1 186 ? 3.503 -2.426 0.431 1.00 93.88 186 GLN A O 1
ATOM 1519 N N . TYR A 1 187 ? 4.120 -1.502 -1.537 1.00 91.75 187 TYR A N 1
ATOM 1520 C CA . TYR A 1 187 ? 5.537 -1.847 -1.463 1.00 91.75 187 TYR A CA 1
ATOM 1521 C C . TYR A 1 187 ? 6.407 -0.588 -1.402 1.00 91.75 187 TYR A C 1
ATOM 1523 O O . TYR A 1 187 ? 6.295 0.322 -2.225 1.00 91.75 187 TYR A O 1
ATOM 1531 N N . ASP A 1 188 ? 7.293 -0.548 -0.420 1.00 88.62 188 ASP A N 1
ATOM 1532 C CA . ASP A 1 188 ? 8.199 0.544 -0.124 1.00 88.62 188 ASP A CA 1
ATOM 1533 C C . ASP A 1 188 ? 9.631 0.017 -0.056 1.00 88.62 188 ASP A C 1
ATOM 1535 O O . ASP A 1 188 ? 10.122 -0.350 1.008 1.00 88.62 188 ASP A O 1
ATOM 1539 N N . ALA A 1 189 ? 10.296 -0.016 -1.213 1.00 84.75 189 ALA A N 1
ATOM 1540 C CA . ALA A 1 189 ? 11.588 -0.674 -1.430 1.00 84.75 189 ALA A CA 1
ATOM 1541 C C . ALA A 1 189 ? 12.728 -0.238 -0.491 1.00 84.75 189 ALA A C 1
ATOM 1543 O O . ALA A 1 189 ? 13.768 -0.880 -0.464 1.00 84.75 189 ALA A O 1
ATOM 1544 N N . TYR A 1 190 ? 12.549 0.856 0.248 1.00 84.50 190 TYR A N 1
ATOM 1545 C CA . TYR A 1 190 ? 13.580 1.469 1.085 1.00 84.50 190 TYR A CA 1
ATOM 1546 C C . TYR A 1 190 ? 13.252 1.399 2.578 1.00 84.50 190 TYR A C 1
ATOM 1548 O O . TYR A 1 190 ? 13.987 1.940 3.404 1.00 84.50 190 TYR A O 1
ATOM 1556 N N . ALA A 1 191 ? 12.130 0.778 2.942 1.00 87.94 191 ALA A N 1
ATOM 1557 C CA . ALA A 1 191 ? 11.824 0.434 4.320 1.00 87.94 191 ALA A CA 1
ATOM 1558 C C . ALA A 1 191 ? 12.354 -0.971 4.622 1.00 87.94 191 ALA A C 1
ATOM 1560 O O . ALA A 1 191 ? 12.247 -1.865 3.789 1.00 87.94 191 ALA A O 1
ATOM 1561 N N . ARG A 1 192 ? 12.862 -1.182 5.844 1.00 87.50 192 ARG A N 1
ATOM 1562 C CA . ARG A 1 192 ? 13.380 -2.486 6.297 1.00 87.50 192 ARG A CA 1
ATOM 1563 C C . ARG A 1 192 ? 12.377 -3.620 6.069 1.00 87.50 192 ARG A C 1
ATOM 1565 O O . ARG A 1 192 ? 12.759 -4.711 5.677 1.00 87.50 192 ARG A O 1
ATOM 1572 N N . ASN A 1 193 ? 11.101 -3.336 6.319 1.00 89.31 193 ASN A N 1
ATOM 1573 C CA . ASN A 1 193 ? 9.994 -4.195 5.926 1.00 89.31 193 ASN A CA 1
ATOM 1574 C C . ASN A 1 193 ? 9.257 -3.489 4.784 1.00 89.31 193 ASN A C 1
ATOM 1576 O O . ASN A 1 193 ? 8.502 -2.547 5.054 1.00 89.31 193 ASN A O 1
ATOM 1580 N N . PRO A 1 194 ? 9.509 -3.873 3.522 1.00 90.06 194 PRO A N 1
ATOM 1581 C CA . PRO A 1 194 ? 9.051 -3.091 2.383 1.00 90.06 194 PRO A CA 1
ATOM 1582 C C . PRO A 1 194 ? 7.560 -3.281 2.114 1.00 90.06 194 PRO A C 1
ATOM 1584 O O . PRO A 1 194 ? 6.913 -2.408 1.546 1.00 90.06 194 PRO A O 1
ATOM 1587 N N . VAL A 1 195 ? 6.984 -4.401 2.540 1.00 93.50 195 VAL A N 1
ATOM 1588 C CA . VAL A 1 195 ? 5.570 -4.702 2.337 1.00 93.50 195 VAL A CA 1
ATOM 1589 C C . VAL A 1 195 ? 4.764 -4.141 3.495 1.00 93.50 195 VAL A C 1
ATOM 1591 O O . VAL A 1 195 ? 5.106 -4.328 4.660 1.00 93.50 195 VAL A O 1
ATOM 1594 N N . THR A 1 196 ? 3.663 -3.475 3.175 1.00 92.50 196 THR A N 1
ATOM 1595 C CA . THR A 1 196 ? 2.712 -2.972 4.162 1.00 92.50 196 THR A CA 1
ATOM 1596 C C . THR A 1 196 ? 1.317 -3.346 3.709 1.00 92.50 196 THR A C 1
ATOM 1598 O O . THR A 1 196 ? 0.932 -3.018 2.592 1.00 92.50 196 THR A O 1
ATOM 1601 N N . PHE A 1 197 ? 0.560 -3.956 4.602 1.00 95.69 197 PHE A N 1
ATOM 1602 C CA . PHE A 1 197 ? -0.849 -4.270 4.475 1.00 95.69 197 PHE A CA 1
ATOM 1603 C C . PHE A 1 197 ? -1.598 -3.494 5.549 1.00 95.69 197 PHE A C 1
ATOM 1605 O O . PHE A 1 197 ? -1.207 -3.523 6.714 1.00 95.69 197 PHE A O 1
ATOM 1612 N N . GLY A 1 198 ? -2.658 -2.792 5.177 1.00 95.88 198 GLY A N 1
ATOM 1613 C CA . GLY A 1 198 ? -3.381 -1.923 6.086 1.00 95.88 198 GLY A CA 1
ATOM 1614 C C . GLY A 1 198 ? -4.883 -1.985 5.891 1.00 95.88 198 GLY A C 1
ATOM 1615 O O . GLY A 1 198 ? -5.372 -2.166 4.778 1.00 95.88 198 GLY A O 1
ATOM 1616 N N . LEU A 1 199 ? -5.615 -1.815 6.989 1.00 97.12 199 LEU A N 1
ATOM 1617 C CA . LEU A 1 199 ? -7.072 -1.784 6.976 1.00 97.12 199 LEU A CA 1
ATOM 1618 C C . LEU A 1 199 ? -7.569 -0.405 6.530 1.00 97.12 199 LEU A C 1
ATOM 1620 O O . LEU A 1 199 ? -7.163 0.619 7.085 1.00 97.12 199 LEU A O 1
ATOM 1624 N N . CYS A 1 200 ? -8.478 -0.381 5.563 1.00 96.25 200 CYS A N 1
ATOM 1625 C CA . CYS A 1 200 ? -9.165 0.822 5.115 1.00 96.25 200 CYS A CA 1
ATOM 1626 C C . CYS A 1 200 ? -10.366 1.080 6.037 1.00 96.25 200 CYS A C 1
ATOM 1628 O O . CYS A 1 200 ? -11.359 0.359 5.991 1.00 96.25 200 CYS A O 1
ATOM 1630 N N . ILE A 1 201 ? -10.256 2.099 6.895 1.00 95.06 201 ILE A N 1
ATOM 1631 C CA . ILE A 1 201 ? -11.314 2.504 7.833 1.00 95.06 201 ILE A CA 1
ATOM 1632 C C . ILE A 1 201 ? -11.942 3.812 7.330 1.00 95.06 201 ILE A C 1
ATOM 1634 O O . ILE A 1 201 ? -11.280 4.860 7.381 1.00 95.06 201 ILE A O 1
ATOM 1638 N N . PRO A 1 202 ? -13.190 3.792 6.831 1.00 92.62 202 PRO A N 1
ATOM 1639 C CA . PRO A 1 202 ? -13.791 4.955 6.194 1.00 92.62 202 PRO A CA 1
ATOM 1640 C C . PRO A 1 202 ? -14.048 6.068 7.211 1.00 92.62 202 PRO A C 1
ATOM 1642 O O . PRO A 1 202 ? -14.542 5.827 8.308 1.00 92.62 202 PRO A O 1
ATOM 1645 N N . TYR A 1 203 ? -13.709 7.304 6.840 1.00 88.75 203 TYR A N 1
ATOM 1646 C CA . TYR A 1 203 ? -13.937 8.511 7.654 1.00 88.75 203 TYR A CA 1
ATOM 1647 C C . TYR A 1 203 ? -13.247 8.522 9.034 1.00 88.75 203 TYR A C 1
ATOM 1649 O O . TYR A 1 203 ? -13.521 9.386 9.869 1.00 88.75 203 TYR A O 1
ATOM 1657 N N . GLY A 1 204 ? -12.285 7.621 9.247 1.00 89.12 204 GLY A N 1
ATOM 1658 C CA . GLY A 1 204 ? -11.537 7.497 10.492 1.00 89.12 204 GLY A CA 1
ATOM 1659 C C . GLY A 1 204 ? -12.246 6.653 11.553 1.00 89.12 204 GLY A C 1
ATOM 1660 O O . GLY A 1 204 ? -13.362 6.177 11.386 1.00 89.12 204 GLY A O 1
ATOM 1661 N N . LEU A 1 205 ? -11.568 6.450 12.682 1.00 92.94 205 LEU A N 1
ATOM 1662 C CA . LEU A 1 205 ? -11.968 5.444 13.670 1.00 92.94 205 LEU A CA 1
ATOM 1663 C C . LEU A 1 205 ? -13.005 5.951 14.686 1.00 92.94 205 LEU A C 1
ATOM 1665 O O . LEU A 1 205 ? -13.609 5.157 15.400 1.00 92.94 205 LEU A O 1
ATOM 1669 N N . ARG A 1 206 ? -13.221 7.272 14.757 1.00 93.62 206 ARG A N 1
ATOM 1670 C CA . ARG A 1 206 ? -14.057 7.905 15.789 1.00 93.62 206 ARG A CA 1
ATOM 1671 C C . ARG A 1 206 ? -15.465 7.322 15.844 1.00 93.62 206 ARG A C 1
ATOM 1673 O O . ARG A 1 206 ? -15.886 6.881 16.905 1.00 93.62 206 ARG A O 1
ATOM 1680 N N . TYR A 1 207 ? -16.151 7.310 14.704 1.00 93.25 207 TYR A N 1
ATOM 1681 C CA . TYR A 1 207 ? -17.530 6.842 14.620 1.00 93.25 207 TYR A CA 1
ATOM 1682 C C . TYR A 1 207 ? -17.661 5.395 15.107 1.00 93.25 207 TYR A C 1
ATOM 1684 O O . TYR A 1 207 ? -18.523 5.087 15.919 1.00 93.25 207 TYR A O 1
ATOM 1692 N N . PHE A 1 208 ? -16.756 4.515 14.678 1.00 95.25 208 PHE A N 1
ATOM 1693 C CA . PHE A 1 208 ? -16.793 3.109 15.072 1.00 95.25 208 PHE A CA 1
ATOM 1694 C C . PHE A 1 208 ? -16.504 2.914 16.563 1.00 95.25 208 PHE A C 1
ATOM 1696 O O . PHE A 1 208 ? -17.163 2.105 17.204 1.00 95.25 208 PHE A O 1
ATOM 1703 N N . LEU A 1 209 ? -15.589 3.689 17.151 1.00 96.25 209 LEU A N 1
ATOM 1704 C CA . LEU A 1 209 ? -15.350 3.656 18.600 1.00 96.25 209 LEU A CA 1
ATOM 1705 C C . LEU A 1 209 ? -16.565 4.126 19.409 1.00 96.25 209 LEU A C 1
ATOM 1707 O O . LEU A 1 209 ? -16.819 3.588 20.481 1.00 96.25 209 LEU A O 1
ATOM 1711 N N . GLU A 1 210 ? -17.342 5.084 18.903 1.00 95.62 210 GLU A N 1
ATOM 1712 C CA . GLU A 1 210 ? -18.607 5.499 19.531 1.00 95.62 210 GLU A CA 1
ATOM 1713 C C . GLU A 1 210 ? -19.661 4.371 19.497 1.00 95.62 210 GLU A C 1
ATOM 1715 O O . GLU A 1 210 ? -20.568 4.352 20.325 1.00 95.62 210 GLU A O 1
ATOM 1720 N N . GLN A 1 211 ? -19.498 3.382 18.611 1.00 96.31 211 GLN A N 1
ATOM 1721 C CA . GLN A 1 211 ? -20.331 2.177 18.507 1.00 96.31 211 GLN A CA 1
ATOM 1722 C C . GLN A 1 211 ? -19.723 0.946 19.207 1.00 96.31 211 GLN A C 1
ATOM 1724 O O . GLN A 1 211 ? -20.174 -0.177 18.975 1.00 96.31 211 GLN A O 1
ATOM 1729 N N . PHE A 1 212 ? -18.718 1.116 20.078 1.00 97.12 212 PHE A N 1
ATOM 1730 C CA . PHE A 1 212 ? -17.975 -0.002 20.678 1.00 97.12 212 PHE A CA 1
ATOM 1731 C C . PHE A 1 212 ? -18.867 -1.054 21.351 1.00 97.12 212 PHE A C 1
ATOM 1733 O O . PHE A 1 212 ? -18.601 -2.249 21.265 1.00 97.12 212 PHE A O 1
ATOM 1740 N N . ASN A 1 213 ? -19.963 -0.638 21.988 1.00 96.50 213 ASN A N 1
ATOM 1741 C CA . ASN A 1 213 ? -20.859 -1.564 22.683 1.00 96.50 213 ASN A CA 1
ATOM 1742 C C . ASN A 1 213 ? -21.576 -2.543 21.741 1.00 96.50 213 ASN A C 1
ATOM 1744 O O . ASN A 1 213 ? -21.822 -3.676 22.157 1.00 96.50 213 ASN A O 1
ATOM 1748 N N . ALA A 1 214 ? -21.836 -2.142 20.491 1.00 96.62 214 ALA A N 1
ATOM 1749 C CA . ALA A 1 214 ? -22.487 -2.964 19.468 1.00 96.62 214 ALA A CA 1
ATOM 1750 C C . ALA A 1 214 ? -21.547 -4.004 18.832 1.00 96.62 214 ALA A C 1
ATOM 1752 O O . ALA A 1 214 ? -21.997 -4.892 18.113 1.00 96.62 214 ALA A O 1
ATOM 1753 N N . MET A 1 215 ? -20.242 -3.907 19.086 1.00 97.62 215 MET A N 1
ATOM 1754 C CA . MET A 1 215 ? -19.258 -4.853 18.570 1.00 97.62 215 MET A CA 1
ATOM 1755 C C . MET A 1 215 ? -19.318 -6.190 19.313 1.00 97.62 215 MET A C 1
ATOM 1757 O O . MET A 1 215 ? -19.516 -6.243 20.535 1.00 97.62 215 MET A O 1
ATOM 1761 N N . ASN A 1 216 ? -19.059 -7.275 18.582 1.00 97.56 216 ASN A N 1
ATOM 1762 C CA . ASN A 1 216 ? -18.822 -8.578 19.192 1.00 97.56 216 ASN A CA 1
ATOM 1763 C C . ASN A 1 216 ? -17.484 -8.605 19.956 1.00 97.56 216 ASN A C 1
ATOM 1765 O O . ASN A 1 216 ? -16.661 -7.688 19.868 1.00 97.56 216 ASN A O 1
ATOM 1769 N N . GLN A 1 217 ? -17.269 -9.666 20.733 1.00 97.81 217 GLN A N 1
ATOM 1770 C CA . GLN A 1 217 ? -16.111 -9.769 21.619 1.00 97.81 217 GLN A CA 1
ATOM 1771 C C . GLN A 1 217 ? -14.771 -9.768 20.862 1.00 97.81 217 GLN A C 1
ATOM 1773 O O . GLN A 1 217 ? -13.822 -9.140 21.331 1.00 97.81 217 GLN A O 1
ATOM 1778 N N . ILE A 1 218 ? -14.708 -10.399 19.684 1.00 98.00 218 ILE A N 1
ATOM 1779 C CA . ILE A 1 218 ? -13.500 -10.455 18.845 1.00 98.00 218 ILE A CA 1
ATOM 1780 C C . ILE A 1 218 ? -13.104 -9.043 18.404 1.00 98.00 218 ILE A C 1
ATOM 1782 O O . ILE A 1 218 ? -11.953 -8.639 18.576 1.00 98.00 218 ILE A O 1
ATOM 1786 N N . VAL A 1 219 ? -14.064 -8.260 17.901 1.00 98.31 219 VAL A N 1
ATOM 1787 C CA . VAL A 1 219 ? -13.820 -6.879 17.460 1.00 98.31 219 VAL A CA 1
ATOM 1788 C C . VAL A 1 219 ? -13.454 -5.980 18.643 1.00 98.31 219 VAL A C 1
ATOM 1790 O O . VAL A 1 219 ? -12.519 -5.185 18.535 1.00 98.31 219 VAL A O 1
ATOM 1793 N N . LYS A 1 220 ? -14.120 -6.130 19.797 1.00 98.44 220 LYS A N 1
ATOM 1794 C CA . LYS A 1 220 ? -13.781 -5.376 21.018 1.00 98.44 220 LYS A CA 1
ATOM 1795 C C . LYS A 1 220 ? -12.340 -5.627 21.457 1.00 98.44 220 LYS A C 1
ATOM 1797 O O . LYS A 1 220 ? -11.594 -4.672 21.682 1.00 98.44 220 LYS A O 1
ATOM 1802 N N . ASP A 1 221 ? -11.942 -6.897 21.536 1.00 98.12 221 ASP A N 1
ATOM 1803 C CA . ASP A 1 221 ? -10.575 -7.292 21.879 1.00 98.12 221 ASP A CA 1
ATOM 1804 C C . ASP A 1 221 ? -9.567 -6.731 20.867 1.00 98.12 221 ASP A C 1
ATOM 1806 O O . ASP A 1 221 ? -8.580 -6.111 21.262 1.00 98.12 221 ASP A O 1
ATOM 1810 N N . PHE A 1 222 ? -9.854 -6.849 19.569 1.00 97.88 222 PHE A N 1
ATOM 1811 C CA . PHE A 1 222 ? -8.981 -6.353 18.507 1.00 97.88 222 PHE A CA 1
ATOM 1812 C C . PHE A 1 222 ? -8.802 -4.828 18.530 1.00 97.88 222 PHE A C 1
ATOM 1814 O O . PHE A 1 222 ? -7.687 -4.322 18.368 1.00 97.88 222 PHE A O 1
ATOM 1821 N N . ILE A 1 223 ? -9.876 -4.071 18.770 1.00 96.81 223 ILE A N 1
ATOM 1822 C CA . ILE A 1 223 ? -9.817 -2.609 18.872 1.00 96.81 223 ILE A CA 1
ATOM 1823 C C . ILE A 1 223 ? -9.027 -2.169 20.095 1.00 96.81 223 ILE A C 1
ATOM 1825 O O . ILE A 1 223 ? -8.178 -1.279 19.976 1.00 96.81 223 ILE A O 1
ATOM 1829 N N . VAL A 1 224 ? -9.287 -2.775 21.256 1.00 96.81 224 VAL A N 1
ATOM 1830 C CA . VAL A 1 224 ? -8.556 -2.451 22.484 1.00 96.81 224 VAL A CA 1
ATOM 1831 C C . VAL A 1 224 ? -7.089 -2.829 22.341 1.00 96.81 224 VAL A C 1
ATOM 1833 O O . VAL A 1 224 ? -6.248 -2.068 22.799 1.00 96.81 224 VAL A O 1
ATOM 1836 N N . GLU A 1 225 ? -6.752 -3.930 21.671 1.00 95.69 225 GLU A N 1
ATOM 1837 C CA . GLU A 1 225 ? -5.373 -4.332 21.380 1.00 95.69 225 GLU A CA 1
ATOM 1838 C C . GLU A 1 225 ? -4.658 -3.278 20.515 1.00 95.69 225 GLU A C 1
ATOM 1840 O O . GLU A 1 225 ? -3.638 -2.715 20.924 1.00 95.69 225 GLU A O 1
ATOM 1845 N N . ARG A 1 226 ? -5.225 -2.949 19.347 1.00 95.19 226 ARG A N 1
ATOM 1846 C CA . ARG A 1 226 ? -4.529 -2.196 18.288 1.00 95.19 226 ARG A CA 1
ATOM 1847 C C . ARG A 1 226 ? -4.636 -0.682 18.423 1.00 95.19 226 ARG A C 1
ATOM 1849 O O . ARG A 1 226 ? -3.719 0.033 18.030 1.00 95.19 226 ARG A O 1
ATOM 1856 N N . THR A 1 227 ? -5.724 -0.158 18.979 1.00 95.88 227 THR A N 1
ATOM 1857 C CA . THR A 1 227 ? -5.923 1.295 19.031 1.00 95.88 227 THR A CA 1
ATOM 1858 C C . THR A 1 227 ? -4.970 1.939 20.037 1.00 95.88 227 THR A C 1
ATOM 1860 O O . THR A 1 227 ? -4.844 1.494 21.185 1.00 95.88 227 THR A O 1
ATOM 1863 N N . LYS A 1 228 ? -4.306 3.025 19.619 1.00 93.75 228 LYS A N 1
ATOM 1864 C CA . LYS A 1 228 ? -3.437 3.826 20.489 1.00 93.75 228 LYS A CA 1
ATOM 1865 C C . LYS A 1 228 ? -4.231 4.358 21.679 1.00 93.75 228 LYS A C 1
ATOM 1867 O O . LYS A 1 228 ? -5.300 4.944 21.514 1.00 93.75 228 LYS A O 1
ATOM 1872 N N . LYS A 1 229 ? -3.676 4.204 22.878 1.00 94.50 229 LYS A N 1
ATOM 1873 C CA . LYS A 1 229 ? -4.227 4.795 24.098 1.00 94.50 229 LYS A CA 1
ATOM 1874 C C . LYS A 1 229 ? -3.792 6.258 24.156 1.00 94.50 229 LYS A C 1
ATOM 1876 O O . LYS A 1 229 ? -2.689 6.609 23.733 1.00 94.50 229 LYS A O 1
ATOM 1881 N N . CYS A 1 230 ? -4.693 7.130 24.590 1.00 94.38 230 CYS A N 1
ATOM 1882 C CA . CYS A 1 230 ? -4.416 8.551 24.709 1.00 94.38 230 CYS A CA 1
ATOM 1883 C C . CYS A 1 230 ? -3.329 8.769 25.765 1.00 94.38 230 CYS A C 1
ATOM 1885 O O . CYS A 1 230 ? -3.511 8.428 26.928 1.00 94.38 230 CYS A O 1
ATOM 1887 N N . ASP A 1 231 ? -2.220 9.357 25.334 1.00 93.75 231 ASP A N 1
ATOM 1888 C CA . ASP A 1 231 ? -1.016 9.664 26.115 1.00 93.75 231 ASP A CA 1
ATOM 1889 C C . ASP A 1 231 ? -0.830 11.177 26.311 1.00 93.75 231 ASP A C 1
ATOM 1891 O O . ASP A 1 231 ? 0.199 11.628 26.797 1.00 93.75 231 ASP A O 1
ATOM 1895 N N . GLY A 1 232 ? -1.803 11.985 25.879 1.00 93.75 232 GLY A N 1
ATOM 1896 C CA . GLY A 1 232 ? -1.709 13.437 25.974 1.00 93.75 232 GLY A CA 1
ATOM 1897 C C . GLY A 1 232 ? -0.750 14.092 24.973 1.00 93.75 232 GLY A C 1
ATOM 1898 O O . GLY A 1 232 ? -0.379 15.236 25.198 1.00 93.75 232 GLY A O 1
ATOM 1899 N N . CYS A 1 233 ? -0.399 13.458 23.843 1.00 92.50 233 CYS A N 1
ATOM 1900 C CA . CYS A 1 233 ? 0.489 14.053 22.819 1.00 92.50 233 CYS A CA 1
ATOM 1901 C C . CYS A 1 233 ? -0.019 15.349 22.143 1.00 92.50 233 CYS A C 1
ATOM 1903 O O . CYS A 1 233 ? 0.710 15.962 21.369 1.00 92.50 233 CYS A O 1
ATOM 1905 N N . ARG A 1 234 ? -1.278 15.754 22.377 1.00 92.44 234 ARG A N 1
ATOM 1906 C CA . ARG A 1 234 ? -1.918 16.992 21.871 1.00 92.44 234 ARG A CA 1
ATOM 1907 C C . ARG A 1 234 ? -1.973 17.179 20.346 1.00 92.44 234 ARG A C 1
ATOM 1909 O O . ARG A 1 234 ? -2.481 18.200 19.898 1.00 92.44 234 ARG A O 1
ATOM 1916 N N . TYR A 1 235 ? -1.591 16.187 19.537 1.00 91.31 235 TYR A N 1
ATOM 1917 C CA . TYR A 1 235 ? -1.682 16.278 18.069 1.00 91.31 235 TYR A CA 1
ATOM 1918 C C . TYR A 1 235 ? -3.084 16.685 17.572 1.00 91.31 235 TYR A C 1
ATOM 1920 O O . TYR A 1 235 ? -3.226 17.574 16.739 1.00 91.31 235 TYR A O 1
ATOM 1928 N N . CYS A 1 236 ? -4.143 16.098 18.142 1.00 91.44 236 CYS A N 1
ATOM 1929 C CA . CYS A 1 236 ? -5.538 16.390 17.773 1.00 91.44 236 CYS A CA 1
ATOM 1930 C C . CYS A 1 236 ? -5.986 17.844 18.035 1.00 91.44 236 CYS A C 1
ATOM 1932 O O . CYS A 1 236 ? -7.003 18.287 17.493 1.00 91.44 236 CYS A O 1
ATOM 1934 N N . ILE A 1 237 ? -5.231 18.593 18.842 1.00 93.69 237 ILE A N 1
ATOM 1935 C CA . ILE A 1 237 ? -5.511 19.989 19.189 1.00 93.69 237 ILE A CA 1
ATOM 1936 C C . ILE A 1 237 ? -4.394 20.938 18.735 1.00 93.69 237 ILE A C 1
ATOM 1938 O O . ILE A 1 237 ? -4.466 22.124 19.019 1.00 93.69 237 ILE A O 1
ATOM 1942 N N . GLN A 1 238 ? -3.389 20.451 17.997 1.00 92.44 238 GLN A N 1
ATOM 1943 C CA . GLN A 1 238 ? -2.208 21.231 17.604 1.00 92.44 238 GLN A CA 1
ATOM 1944 C C . GLN A 1 238 ? -2.560 22.516 16.838 1.00 92.44 238 GLN A C 1
ATOM 1946 O O . GLN A 1 238 ? -1.869 23.522 16.959 1.00 92.44 238 GLN A O 1
ATOM 1951 N N . THR A 1 239 ? -3.629 22.485 16.041 1.00 90.19 239 THR A N 1
ATOM 1952 C CA . THR A 1 239 ? -4.080 23.632 15.241 1.00 90.19 239 THR A CA 1
ATOM 1953 C C . THR A 1 239 ? -5.060 24.545 15.973 1.00 90.19 239 THR A C 1
ATOM 1955 O O . THR A 1 239 ? -5.432 25.589 15.437 1.00 90.19 239 THR A O 1
ATOM 1958 N N . ASP A 1 240 ? -5.505 24.174 17.176 1.00 90.88 240 ASP A N 1
ATOM 1959 C CA . ASP A 1 240 ? -6.405 25.007 17.964 1.00 90.88 240 ASP A CA 1
ATOM 1960 C C . ASP A 1 240 ? -5.635 26.131 18.661 1.00 90.88 240 ASP A C 1
ATOM 1962 O O . ASP A 1 240 ? -5.007 25.937 19.699 1.00 90.88 240 ASP A O 1
ATOM 1966 N N . LYS A 1 241 ? -5.734 27.339 18.104 1.00 90.56 241 LYS A N 1
ATOM 1967 C CA . LYS A 1 241 ? -5.129 28.545 18.684 1.00 90.56 241 LYS A CA 1
ATOM 1968 C C . LYS A 1 241 ? -5.847 29.039 19.945 1.00 90.56 241 LYS A C 1
ATOM 1970 O O . LYS A 1 241 ? -5.288 29.858 20.661 1.00 90.56 241 LYS A O 1
ATOM 1975 N N . THR A 1 242 ? -7.072 28.578 20.215 1.00 91.88 242 THR A N 1
ATOM 1976 C CA . THR A 1 242 ? -7.857 29.031 21.37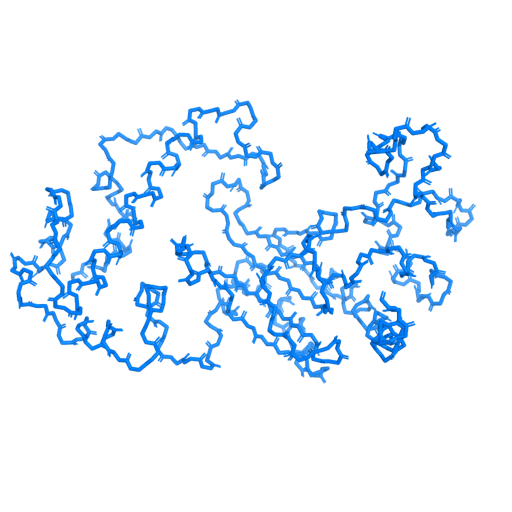8 1.00 91.88 242 THR A CA 1
ATOM 1977 C C . THR A 1 242 ? -7.471 28.318 22.672 1.00 91.88 242 THR A C 1
ATOM 1979 O O . THR A 1 242 ? -7.775 28.815 23.754 1.00 91.88 242 THR A O 1
ATOM 1982 N N . GLY A 1 243 ? -6.837 27.144 22.565 1.00 87.62 243 GLY A N 1
ATOM 1983 C CA . GLY A 1 243 ? -6.485 26.292 23.700 1.00 87.62 243 GLY A CA 1
ATOM 1984 C C . GLY A 1 243 ? -7.680 25.638 24.403 1.00 87.62 243 GLY A C 1
ATOM 1985 O O . GLY A 1 243 ? -7.500 25.042 25.462 1.00 87.62 243 GLY A O 1
ATOM 1986 N N . LYS A 1 244 ? -8.895 25.746 23.850 1.00 92.25 244 LYS A N 1
ATOM 1987 C CA . LYS A 1 244 ? -10.134 25.262 24.483 1.00 92.25 244 LYS A CA 1
ATOM 1988 C C . LYS A 1 244 ? -10.567 23.883 23.992 1.00 92.25 244 LYS A C 1
ATOM 1990 O O . LYS A 1 244 ? -11.404 23.248 24.631 1.00 92.25 244 LYS A O 1
ATOM 1995 N N . ARG A 1 245 ? -10.047 23.408 22.855 1.00 93.06 245 ARG A N 1
ATOM 1996 C CA . ARG A 1 245 ? -10.445 22.120 22.281 1.00 93.06 245 ARG A CA 1
ATOM 1997 C C . ARG A 1 245 ? -10.006 20.974 23.205 1.00 93.06 245 ARG A C 1
ATOM 1999 O O . ARG A 1 245 ? -8.817 20.862 23.507 1.00 93.06 245 ARG A O 1
ATOM 2006 N N . PRO A 1 246 ? -10.924 20.083 23.622 1.00 92.94 246 PRO A N 1
ATOM 2007 C CA . PRO A 1 246 ? -10.552 18.913 24.401 1.00 92.94 246 PRO A CA 1
ATOM 2008 C C . PRO A 1 246 ? -9.781 17.905 23.543 1.00 92.94 246 PRO A C 1
ATOM 2010 O O . PRO A 1 246 ? -9.908 17.861 22.316 1.00 92.94 246 PRO A O 1
ATOM 2013 N N . LEU A 1 247 ? -9.006 17.044 24.206 1.00 94.12 247 LEU A N 1
ATOM 2014 C CA . LEU A 1 247 ? -8.381 15.904 23.545 1.00 94.12 247 LEU A CA 1
ATOM 2015 C C . LEU A 1 247 ? -9.460 14.997 22.951 1.00 94.12 247 LEU A C 1
ATOM 2017 O O . LEU A 1 247 ? -10.431 14.646 23.615 1.00 94.12 247 LEU A O 1
ATOM 2021 N N . ALA A 1 248 ? -9.256 14.565 21.711 1.00 92.62 248 ALA A N 1
ATOM 2022 C CA . ALA A 1 248 ? -10.230 13.775 20.970 1.00 92.62 248 ALA A CA 1
ATOM 2023 C C . ALA A 1 248 ? -10.258 12.284 21.370 1.00 92.62 248 ALA A C 1
ATOM 2025 O O . ALA A 1 248 ? -10.420 11.438 20.502 1.00 92.62 248 ALA A O 1
ATOM 2026 N N . CYS A 1 249 ? -10.040 11.924 22.638 1.00 94.75 249 CYS A N 1
ATOM 2027 C CA . CYS A 1 249 ? -10.058 10.525 23.079 1.00 94.75 249 CYS A CA 1
ATOM 2028 C C . CYS A 1 249 ? -11.473 10.028 23.406 1.00 94.75 249 CYS A C 1
ATOM 2030 O O . CYS A 1 249 ? -12.281 10.782 23.943 1.00 94.75 249 CYS A O 1
ATOM 2032 N N . ILE A 1 250 ? -11.738 8.746 23.145 1.00 96.00 250 ILE A N 1
ATOM 2033 C CA . ILE A 1 250 ? -13.025 8.093 23.409 1.00 96.00 250 ILE A CA 1
ATOM 2034 C C . ILE A 1 250 ? -12.867 7.140 24.600 1.00 96.00 250 ILE A C 1
ATOM 2036 O O . ILE A 1 250 ? -12.050 6.216 24.522 1.00 96.00 250 ILE A O 1
ATOM 2040 N N . PRO A 1 251 ? -13.585 7.366 25.715 1.00 96.12 251 PRO A N 1
ATOM 2041 C CA . PRO A 1 251 ? -13.585 6.446 26.842 1.00 96.12 251 PRO A CA 1
ATOM 2042 C C . PRO A 1 251 ? -14.390 5.188 26.497 1.00 96.12 251 PRO A C 1
ATOM 2044 O O . PRO A 1 251 ? -15.528 5.283 26.047 1.00 96.12 251 PRO A O 1
ATOM 2047 N N . ILE A 1 252 ? -13.801 4.018 26.722 1.00 96.38 252 ILE A N 1
ATOM 2048 C CA . ILE A 1 252 ? -14.411 2.710 26.471 1.00 96.38 252 ILE A CA 1
ATOM 2049 C C . ILE A 1 252 ? -14.126 1.801 27.664 1.00 96.38 252 ILE A C 1
ATOM 2051 O O . ILE A 1 252 ? -12.985 1.723 28.119 1.00 96.38 252 ILE A O 1
ATOM 2055 N N . THR A 1 253 ? -15.140 1.085 28.144 1.00 95.88 253 THR A N 1
ATOM 2056 C CA . THR A 1 253 ? -14.985 0.067 29.189 1.00 95.88 253 THR A CA 1
ATOM 2057 C C . THR A 1 253 ? -14.947 -1.319 28.560 1.00 95.88 253 THR A C 1
ATOM 2059 O O . THR A 1 253 ? -15.850 -1.701 27.820 1.00 95.88 253 THR A O 1
ATOM 2062 N N . HIS A 1 254 ? -13.900 -2.081 28.864 1.00 96.44 254 HIS A N 1
ATOM 2063 C CA . HIS A 1 254 ? -13.694 -3.434 28.358 1.00 96.44 254 HIS A CA 1
ATOM 2064 C C . HIS A 1 254 ? -13.016 -4.295 29.419 1.00 96.44 254 HIS A C 1
ATOM 2066 O O . HIS A 1 254 ? -12.014 -3.872 29.992 1.00 96.44 254 HIS A O 1
ATOM 2072 N N . LYS A 1 255 ? -13.560 -5.488 29.700 1.00 95.25 255 LYS A N 1
ATOM 2073 C CA . LYS A 1 255 ? -13.038 -6.407 30.736 1.00 95.25 255 LYS A CA 1
ATOM 2074 C C . LYS A 1 255 ? -12.739 -5.681 32.063 1.00 95.25 255 LYS A C 1
ATOM 2076 O O . LYS A 1 255 ? -11.637 -5.758 32.593 1.00 95.25 255 LYS A O 1
ATOM 2081 N N . GLN A 1 256 ? -13.723 -4.914 32.550 1.00 94.81 256 GLN A N 1
ATOM 2082 C CA . GLN A 1 256 ? -13.663 -4.111 33.787 1.00 94.81 256 GLN A CA 1
ATOM 2083 C C . GLN A 1 256 ? -12.602 -2.992 33.811 1.00 94.81 256 GLN A C 1
ATOM 2085 O O . GLN A 1 256 ? -12.458 -2.305 34.817 1.00 94.81 256 GLN A O 1
ATOM 2090 N N . THR A 1 257 ? -11.898 -2.748 32.703 1.00 96.19 257 THR A N 1
ATOM 2091 C CA . THR A 1 257 ? -10.914 -1.668 32.578 1.00 96.19 257 THR A CA 1
ATOM 2092 C C . THR A 1 257 ? -11.449 -0.570 31.669 1.00 96.19 257 THR A C 1
ATOM 2094 O O . THR A 1 257 ? -11.981 -0.843 30.592 1.00 96.19 257 THR A O 1
ATOM 2097 N N . THR A 1 258 ? -11.291 0.689 32.077 1.00 96.50 258 THR A N 1
ATOM 2098 C CA . THR A 1 258 ? -11.642 1.844 31.241 1.00 96.50 258 THR A CA 1
ATOM 2099 C C . THR A 1 258 ? -10.409 2.363 30.512 1.00 96.50 258 THR A C 1
ATOM 2101 O O . THR A 1 258 ? -9.442 2.809 31.127 1.00 96.50 258 THR A O 1
ATOM 2104 N N . TYR A 1 259 ? -10.464 2.352 29.184 1.00 96.31 259 TYR A N 1
ATOM 2105 C CA . TYR A 1 259 ? -9.429 2.865 28.295 1.00 96.31 259 TYR A CA 1
ATOM 2106 C C . TYR A 1 259 ? -9.856 4.203 27.696 1.00 96.31 259 TYR A C 1
ATOM 2108 O O . TYR A 1 259 ? -11.027 4.419 27.403 1.00 96.31 259 TYR A O 1
ATOM 2116 N N . LYS A 1 260 ? -8.891 5.090 27.438 1.00 96.50 260 LYS A N 1
ATOM 2117 C CA . LYS A 1 260 ? -9.093 6.292 26.615 1.00 96.50 260 LYS A CA 1
ATOM 2118 C C . LYS A 1 260 ? -8.472 6.043 25.247 1.00 96.50 260 LYS A C 1
ATOM 2120 O O . LYS A 1 260 ? -7.263 6.206 25.091 1.00 96.50 260 LYS A O 1
ATOM 2125 N N . LEU A 1 261 ? -9.264 5.616 24.270 1.00 96.38 261 LEU A N 1
ATOM 2126 C CA . LEU A 1 261 ? -8.764 5.266 22.939 1.00 96.38 261 LEU A CA 1
ATOM 2127 C C . LEU A 1 261 ? -8.651 6.504 22.044 1.00 96.38 261 LEU A C 1
ATOM 2129 O O . LEU A 1 261 ? -9.489 7.404 22.079 1.00 96.38 261 LEU A O 1
ATOM 2133 N N . CYS A 1 262 ? -7.579 6.579 21.260 1.00 94.81 262 CYS A N 1
ATOM 2134 C CA . CYS A 1 262 ? -7.331 7.663 20.322 1.00 94.81 262 CYS A CA 1
ATOM 2135 C C . CYS A 1 262 ? -7.913 7.300 18.944 1.00 94.81 262 CYS A C 1
ATOM 2137 O O . CYS A 1 262 ? -7.461 6.326 18.346 1.00 94.81 262 CYS A O 1
ATOM 2139 N N . PRO A 1 263 ? -8.863 8.079 18.397 1.00 92.88 263 PRO A N 1
ATOM 2140 C CA . PRO A 1 263 ? -9.423 7.832 17.070 1.00 92.88 263 PRO A CA 1
ATOM 2141 C C . PRO A 1 263 ? -8.511 8.315 15.934 1.00 92.88 263 PRO A C 1
ATOM 2143 O O . PRO A 1 263 ? -8.809 8.078 14.764 1.00 92.88 263 PRO A O 1
ATOM 2146 N N . TYR A 1 264 ? -7.428 9.029 16.259 1.00 86.12 264 TYR A N 1
ATOM 2147 C CA . TYR A 1 264 ? -6.434 9.480 15.290 1.00 86.12 264 TYR A CA 1
ATOM 2148 C C . TYR A 1 264 ? -5.433 8.354 15.017 1.00 86.12 264 TYR A C 1
ATOM 2150 O O . TYR A 1 264 ? -5.123 7.552 15.895 1.00 86.12 264 TYR A O 1
ATOM 2158 N N . PHE A 1 265 ? -4.892 8.339 13.798 1.00 79.06 265 PHE A N 1
ATOM 2159 C CA . PHE A 1 265 ? -3.897 7.370 13.322 1.00 79.06 265 PHE A CA 1
ATOM 2160 C C . PHE A 1 265 ? -4.365 5.908 13.125 1.00 79.06 265 PHE A C 1
ATOM 2162 O O . PHE A 1 265 ? -3.551 5.001 13.331 1.00 79.06 265 PHE A O 1
ATOM 2169 N N . PRO A 1 266 ? -5.609 5.622 12.681 1.00 78.25 266 PRO A N 1
ATOM 2170 C CA . PRO A 1 266 ? -6.012 4.243 12.406 1.00 78.25 266 PRO A CA 1
ATOM 2171 C C . PRO A 1 266 ? -5.118 3.572 11.362 1.00 78.25 266 PRO A C 1
ATOM 2173 O O . PRO A 1 266 ? -4.646 2.469 11.601 1.00 78.25 266 PRO A O 1
ATOM 2176 N N . GLY A 1 267 ? -4.784 4.253 10.262 1.00 67.31 267 GLY A N 1
ATOM 2177 C CA . GLY A 1 267 ? -3.971 3.641 9.206 1.00 67.31 267 GLY A CA 1
ATOM 2178 C C . GLY A 1 267 ? -2.543 3.264 9.616 1.00 67.31 267 GLY A C 1
ATOM 2179 O O . GLY A 1 267 ? -1.932 2.429 8.963 1.00 67.31 267 GLY A O 1
ATOM 2180 N N . TYR A 1 268 ? -2.034 3.812 10.724 1.00 79.38 268 TYR A N 1
ATOM 2181 C CA . TYR A 1 268 ? -0.723 3.451 11.269 1.00 79.38 268 TYR A CA 1
ATOM 2182 C C . TYR A 1 268 ? -0.815 2.195 12.131 1.00 79.38 268 TYR A C 1
ATOM 2184 O O . TYR A 1 268 ? -0.041 1.258 11.959 1.00 79.38 268 TYR A O 1
ATOM 2192 N N . ASN A 1 269 ? -1.778 2.167 13.054 1.00 86.81 269 ASN A N 1
ATOM 2193 C CA . ASN A 1 269 ? -1.908 1.072 14.013 1.00 86.81 269 ASN A CA 1
ATOM 2194 C C . ASN A 1 269 ? -2.677 -0.127 13.466 1.00 86.81 269 ASN A C 1
ATOM 2196 O O . ASN A 1 269 ? -2.580 -1.196 14.044 1.00 86.81 269 ASN A O 1
ATOM 2200 N N . TYR A 1 270 ? -3.420 0.025 12.375 1.00 94.75 270 TYR A N 1
ATOM 2201 C CA . TYR A 1 270 ? -4.060 -1.067 11.644 1.00 94.75 270 TYR A CA 1
ATOM 2202 C C . TYR A 1 270 ? -3.275 -1.357 10.367 1.00 94.75 270 TYR A C 1
ATOM 2204 O O . TYR A 1 270 ? -3.836 -1.403 9.274 1.00 94.75 270 TYR A O 1
ATOM 2212 N N . SER A 1 271 ? -1.960 -1.513 10.528 1.00 93.75 271 SE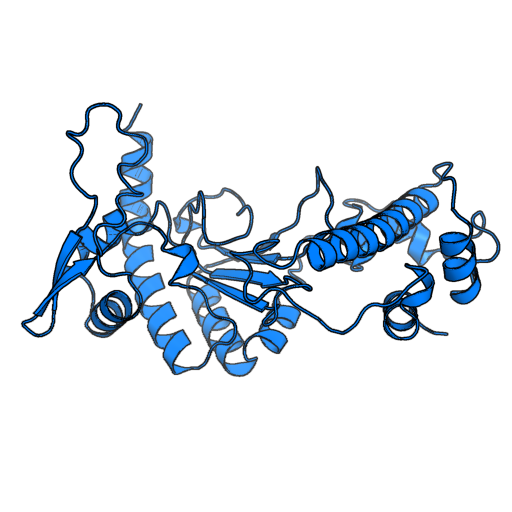R A N 1
ATOM 2213 C CA . SER A 1 271 ? -1.037 -1.923 9.474 1.00 93.75 271 SER A CA 1
ATOM 2214 C C . SER A 1 271 ? -0.102 -3.038 9.949 1.00 93.75 271 SER A C 1
ATOM 2216 O O . SER A 1 271 ? 0.197 -3.151 11.145 1.00 93.75 271 SER A O 1
ATOM 2218 N N . TRP A 1 272 ? 0.314 -3.887 9.015 1.00 94.56 272 TRP A N 1
ATOM 2219 C CA . TRP A 1 272 ? 1.146 -5.068 9.224 1.00 94.56 272 TRP A CA 1
ATOM 2220 C C . TRP A 1 272 ? 2.077 -5.274 8.030 1.00 94.56 272 TRP A C 1
ATOM 2222 O O . TRP A 1 272 ? 1.834 -4.755 6.945 1.00 94.56 272 TRP A O 1
ATOM 2232 N N . THR A 1 273 ? 3.130 -6.060 8.222 1.00 94.06 273 THR A N 1
ATOM 2233 C CA . THR A 1 273 ? 4.080 -6.438 7.161 1.00 94.06 273 THR A CA 1
ATOM 2234 C C . THR A 1 273 ? 3.920 -7.901 6.731 1.00 94.06 273 THR A C 1
ATOM 2236 O O . THR A 1 273 ? 4.563 -8.332 5.784 1.00 94.06 273 THR A O 1
ATOM 2239 N N . HIS A 1 274 ? 3.066 -8.654 7.432 1.00 94.88 274 HIS A N 1
ATOM 2240 C CA . HIS A 1 274 ? 2.696 -10.051 7.196 1.00 94.88 274 HIS A CA 1
ATOM 2241 C C . HIS A 1 274 ? 1.319 -10.305 7.836 1.00 94.88 274 HIS A C 1
ATOM 2243 O O . HIS A 1 274 ? 0.965 -9.618 8.799 1.00 94.88 274 HIS A O 1
ATOM 2249 N N . ILE A 1 275 ? 0.559 -11.286 7.341 1.00 97.06 275 ILE A N 1
ATOM 2250 C CA . ILE A 1 275 ? -0.732 -11.697 7.907 1.00 97.06 275 ILE A CA 1
ATOM 2251 C C . ILE A 1 275 ? -0.825 -13.214 8.138 1.00 97.06 275 ILE A C 1
ATOM 2253 O O . ILE A 1 275 ? -0.333 -14.025 7.357 1.00 97.06 275 ILE A O 1
ATOM 2257 N N . ASP A 1 276 ? -1.496 -13.606 9.216 1.00 97.62 276 ASP A N 1
ATOM 2258 C CA . ASP A 1 276 ? -1.783 -15.001 9.563 1.00 97.62 276 ASP A CA 1
ATOM 2259 C C . ASP A 1 276 ? -3.297 -15.256 9.669 1.00 97.62 276 ASP A C 1
ATOM 2261 O O . ASP A 1 276 ? -4.101 -14.322 9.609 1.00 97.62 276 ASP A O 1
ATOM 2265 N N . ASP A 1 277 ? -3.695 -16.526 9.802 1.00 98.00 277 ASP A N 1
ATOM 2266 C CA . ASP A 1 277 ? -5.108 -16.925 9.844 1.00 98.00 277 ASP A CA 1
ATOM 2267 C C . ASP A 1 277 ? -5.876 -16.254 11.002 1.00 98.00 277 ASP A C 1
ATOM 2269 O O . ASP A 1 277 ? -7.031 -15.872 10.813 1.00 98.00 277 ASP A O 1
ATOM 2273 N N . ASN A 1 278 ? -5.235 -16.057 12.161 1.00 97.75 278 ASN A N 1
ATOM 2274 C CA . ASN A 1 278 ? -5.838 -15.426 13.342 1.00 97.75 278 ASN A CA 1
ATOM 2275 C C . ASN A 1 278 ? -6.074 -13.926 13.124 1.00 97.75 278 ASN A C 1
ATOM 2277 O O . ASN A 1 278 ? -7.128 -13.389 13.466 1.00 97.75 278 ASN A O 1
ATOM 2281 N N . LEU A 1 279 ? -5.104 -13.232 12.530 1.00 98.12 279 LEU A N 1
ATOM 2282 C CA . LEU A 1 279 ? -5.264 -11.838 12.156 1.00 98.12 279 LEU A CA 1
ATOM 2283 C C . LEU A 1 279 ? -6.354 -11.671 11.091 1.00 98.12 279 LEU A C 1
ATOM 2285 O O . LEU A 1 279 ? -7.153 -10.739 11.183 1.00 98.12 279 LEU A O 1
ATOM 2289 N N . VAL A 1 280 ? -6.404 -12.564 10.102 1.00 98.50 280 VAL A N 1
ATOM 2290 C CA . VAL A 1 280 ? -7.441 -12.549 9.063 1.00 98.50 280 VAL A CA 1
ATOM 2291 C C . VAL A 1 280 ? -8.833 -12.671 9.674 1.00 98.50 280 VAL A C 1
ATOM 2293 O O . VAL A 1 280 ? -9.701 -11.882 9.313 1.00 98.50 280 VAL A O 1
ATOM 2296 N N . ASP A 1 281 ? -9.035 -13.565 10.642 1.00 98.56 281 ASP A N 1
ATOM 2297 C CA . ASP A 1 281 ? -10.331 -13.713 11.317 1.00 98.56 281 ASP A CA 1
ATOM 2298 C C . ASP A 1 281 ? -10.740 -12.430 12.059 1.00 98.56 281 ASP A C 1
ATOM 2300 O O . ASP A 1 281 ? -11.867 -11.956 11.917 1.00 98.56 281 ASP A O 1
ATOM 2304 N N . LYS A 1 282 ? -9.802 -11.780 12.763 1.00 98.62 282 LYS A N 1
ATOM 2305 C CA . LYS A 1 282 ? -10.056 -10.477 13.408 1.00 98.62 282 LYS A CA 1
ATOM 2306 C C . LYS A 1 282 ? -10.395 -9.371 12.396 1.00 98.62 282 LYS A C 1
ATOM 2308 O O . LYS A 1 282 ? -11.246 -8.524 12.670 1.00 98.62 282 LYS A O 1
ATOM 2313 N N . ILE A 1 283 ? -9.722 -9.353 11.242 1.00 98.56 283 ILE A N 1
ATOM 2314 C CA . ILE A 1 283 ? -9.971 -8.379 10.169 1.00 98.56 283 ILE A CA 1
ATOM 2315 C C . ILE A 1 283 ? -11.355 -8.587 9.561 1.00 98.56 283 ILE A C 1
ATOM 2317 O O . ILE A 1 283 ? -12.077 -7.609 9.389 1.00 98.56 283 ILE A O 1
ATOM 2321 N N . VAL A 1 284 ? -11.724 -9.833 9.263 1.00 98.62 284 VAL A N 1
ATOM 2322 C CA . VAL A 1 284 ? -13.034 -10.202 8.712 1.00 98.62 284 VAL A CA 1
ATOM 2323 C C . VAL A 1 284 ? -14.159 -9.706 9.616 1.00 98.62 284 VAL A C 1
ATOM 2325 O O . VAL A 1 284 ? -15.046 -8.993 9.153 1.00 98.62 284 VAL A O 1
ATOM 2328 N N . GLU A 1 285 ? -14.080 -9.997 10.914 1.00 98.69 285 GLU A N 1
ATOM 2329 C CA . GLU A 1 285 ? -15.079 -9.560 11.893 1.00 98.69 285 GLU A CA 1
ATOM 2330 C C . GLU A 1 285 ? -15.191 -8.031 11.963 1.00 98.69 285 GLU A C 1
ATOM 2332 O O . GLU A 1 285 ? -16.288 -7.470 12.036 1.00 98.69 285 GLU A O 1
ATOM 2337 N N . PHE A 1 286 ? -14.059 -7.325 11.895 1.00 98.44 286 PHE A N 1
ATOM 2338 C CA . PHE A 1 286 ? -14.080 -5.869 11.951 1.00 98.44 286 PHE A CA 1
ATOM 2339 C C . PHE A 1 286 ? -14.594 -5.231 10.650 1.00 98.44 286 PHE A C 1
ATOM 2341 O O . PHE A 1 286 ? -15.344 -4.257 10.708 1.00 98.44 286 PHE A O 1
ATOM 2348 N N . LEU A 1 287 ? -14.244 -5.783 9.484 1.00 98.44 287 LEU A N 1
ATOM 2349 C CA . LEU A 1 287 ? -14.795 -5.361 8.194 1.00 98.44 287 LEU A CA 1
ATOM 2350 C C . LEU A 1 287 ? -16.312 -5.569 8.152 1.00 98.44 287 LEU A C 1
ATOM 2352 O O . LEU A 1 287 ? -17.033 -4.627 7.832 1.00 98.44 287 LEU A O 1
ATOM 2356 N N . ALA A 1 288 ? -16.793 -6.746 8.568 1.00 98.19 288 ALA A N 1
ATOM 2357 C CA . ALA A 1 288 ? -18.218 -7.058 8.648 1.00 98.19 288 ALA A CA 1
ATOM 2358 C C . ALA A 1 288 ? -18.970 -6.080 9.563 1.00 98.19 288 ALA A C 1
ATOM 2360 O O . ALA A 1 288 ? -20.024 -5.559 9.195 1.00 98.19 288 ALA A O 1
ATOM 2361 N N . PHE A 1 289 ? -18.403 -5.780 10.738 1.00 98.06 289 PHE A N 1
ATOM 2362 C CA . PHE A 1 289 ? -18.970 -4.788 11.648 1.00 98.06 289 PHE A CA 1
ATOM 2363 C C . PHE A 1 289 ? -19.077 -3.408 10.992 1.00 98.06 289 PHE A C 1
ATOM 2365 O O . PHE A 1 289 ? -20.127 -2.773 11.075 1.00 98.06 289 PHE A O 1
ATOM 2372 N N . MET A 1 290 ? -18.009 -2.937 10.339 1.00 97.31 290 MET A N 1
ATOM 2373 C CA . MET A 1 290 ? -18.027 -1.633 9.678 1.00 97.31 290 MET A CA 1
ATOM 2374 C C . MET A 1 290 ? -19.055 -1.608 8.544 1.00 97.31 290 MET A C 1
ATOM 2376 O O . MET A 1 290 ? -19.844 -0.668 8.480 1.00 97.31 290 MET A O 1
ATOM 2380 N N . ASP A 1 291 ? -19.103 -2.640 7.700 1.00 96.69 291 ASP A N 1
ATOM 2381 C CA . ASP A 1 291 ? -20.014 -2.726 6.551 1.00 96.69 291 ASP A CA 1
ATOM 2382 C C . ASP A 1 291 ? -21.494 -2.600 6.922 1.00 96.69 291 ASP A C 1
ATOM 2384 O O . ASP A 1 291 ? -22.271 -2.035 6.148 1.00 96.69 291 ASP A O 1
ATOM 2388 N N . GLY A 1 292 ? -21.874 -2.996 8.141 1.00 95.88 292 GLY A N 1
ATOM 2389 C CA . GLY A 1 292 ? -23.217 -2.768 8.685 1.00 95.88 292 GLY A CA 1
ATOM 2390 C C . GLY A 1 292 ? -23.658 -1.294 8.714 1.00 95.88 292 GLY A C 1
ATOM 2391 O O . GLY A 1 292 ? -24.851 -1.010 8.816 1.00 95.88 292 GLY A O 1
ATOM 2392 N N . PHE A 1 293 ? -22.728 -0.342 8.577 1.00 94.44 293 PHE A N 1
ATOM 2393 C CA . PHE A 1 293 ? -22.985 1.102 8.610 1.00 94.44 293 PHE A CA 1
ATOM 2394 C C . PHE A 1 293 ? -22.902 1.796 7.244 1.00 94.44 293 PHE A C 1
ATOM 2396 O O . PHE A 1 293 ? -23.083 3.015 7.177 1.00 94.44 293 PHE A O 1
ATOM 2403 N N . ALA A 1 294 ? -22.662 1.066 6.150 1.00 90.25 294 ALA A N 1
ATOM 2404 C CA . ALA A 1 294 ? -22.485 1.664 4.824 1.00 90.25 294 ALA A CA 1
ATOM 2405 C C . ALA A 1 294 ? -23.671 2.578 4.432 1.00 90.25 294 ALA A C 1
ATOM 2407 O O . ALA A 1 294 ? -23.492 3.744 4.073 1.00 90.25 294 ALA A O 1
ATOM 2408 N N . ASN A 1 295 ? -24.904 2.101 4.636 1.00 81.94 295 ASN A N 1
ATOM 2409 C CA . ASN A 1 295 ? -26.126 2.839 4.295 1.00 81.94 295 ASN A CA 1
ATOM 2410 C C . ASN A 1 295 ? -26.382 4.077 5.174 1.00 81.94 295 ASN A C 1
ATOM 2412 O O . ASN A 1 295 ? -26.923 5.076 4.693 1.00 81.94 295 ASN A O 1
ATOM 2416 N N . SER A 1 296 ? -26.034 4.035 6.464 1.00 75.50 296 SER A N 1
ATOM 2417 C CA . SER A 1 296 ? -26.304 5.137 7.400 1.00 75.50 296 SER A CA 1
ATOM 2418 C C . SER A 1 296 ? -25.296 6.278 7.244 1.00 75.50 296 SER A C 1
ATOM 2420 O O . SER A 1 296 ? -25.671 7.452 7.269 1.00 75.50 296 SER A O 1
ATOM 2422 N N . MET A 1 297 ? -24.025 5.950 7.005 1.00 71.12 297 MET A N 1
ATOM 2423 C CA . MET A 1 297 ? -22.946 6.928 6.840 1.00 71.12 297 MET A CA 1
ATOM 2424 C C . MET A 1 297 ? -23.021 7.684 5.510 1.00 71.12 297 MET A C 1
ATOM 2426 O O . MET A 1 297 ? -22.753 8.887 5.484 1.00 71.12 297 MET A O 1
ATOM 2430 N N . ILE A 1 298 ? -23.435 7.023 4.420 1.00 65.00 298 ILE A N 1
ATOM 2431 C CA . ILE A 1 298 ? -23.658 7.696 3.130 1.00 65.00 298 ILE A CA 1
ATOM 2432 C C . ILE A 1 298 ? -24.762 8.752 3.264 1.00 65.00 298 ILE A C 1
ATOM 2434 O O . ILE A 1 298 ? -24.576 9.900 2.855 1.00 65.00 298 ILE A O 1
ATOM 2438 N N . ARG A 1 299 ? -25.889 8.403 3.900 1.00 58.53 299 ARG A N 1
ATOM 2439 C CA . ARG A 1 299 ? -27.038 9.311 4.070 1.00 58.53 299 ARG A CA 1
ATOM 2440 C C . ARG A 1 299 ? -26.692 10.548 4.899 1.00 58.53 299 ARG A C 1
ATOM 2442 O O . ARG A 1 299 ? -27.034 11.653 4.489 1.00 58.53 299 ARG A O 1
ATOM 2449 N N . CYS A 1 300 ? -25.938 10.387 5.988 1.00 55.78 300 CYS A N 1
ATOM 2450 C CA . CYS A 1 300 ? -25.478 11.503 6.826 1.00 55.78 300 CYS A CA 1
ATOM 2451 C C . CYS A 1 300 ? -24.615 12.538 6.079 1.00 55.78 300 CYS A C 1
ATOM 2453 O O . CYS A 1 300 ? -24.491 13.675 6.540 1.00 55.78 300 CYS A O 1
ATOM 2455 N N . LYS A 1 301 ? -24.006 12.161 4.947 1.00 53.41 301 LYS A N 1
ATOM 2456 C CA . LYS A 1 301 ? -23.186 13.051 4.116 1.00 53.41 301 LYS A CA 1
ATOM 2457 C C . LYS A 1 301 ? -24.014 13.830 3.093 1.00 53.41 301 LYS A C 1
ATOM 2459 O O . LYS A 1 301 ? -23.704 14.987 2.852 1.00 53.41 301 LYS A O 1
ATOM 2464 N N . VAL A 1 302 ? -25.076 13.235 2.540 1.00 49.16 302 VAL A N 1
ATOM 2465 C CA . VAL A 1 302 ? -26.015 13.939 1.639 1.00 49.16 302 VAL A CA 1
ATOM 2466 C C . VAL A 1 302 ? -26.765 15.055 2.385 1.00 49.16 302 VAL A C 1
ATOM 2468 O O . VAL A 1 302 ? -27.184 16.036 1.787 1.00 49.16 302 VAL A O 1
ATOM 2471 N N . SER A 1 303 ? -26.881 14.940 3.711 1.00 36.91 303 SER A N 1
ATOM 2472 C CA . SER A 1 303 ? -27.578 15.891 4.582 1.00 36.91 303 SER A CA 1
ATOM 2473 C C . SER A 1 303 ? -26.690 16.944 5.266 1.00 36.91 303 SER A C 1
ATOM 2475 O O . SER A 1 303 ? -27.191 17.674 6.121 1.00 36.91 303 SER A O 1
ATOM 2477 N N . ARG A 1 304 ? -25.383 17.022 4.974 1.00 31.17 304 ARG A N 1
ATOM 2478 C CA . ARG A 1 304 ? -24.509 18.087 5.506 1.00 31.17 304 ARG A CA 1
ATOM 2479 C C . ARG A 1 304 ? -24.083 19.018 4.360 1.00 31.17 304 ARG A C 1
ATOM 2481 O O . ARG A 1 304 ? -23.419 18.512 3.457 1.00 31.17 304 ARG A O 1
ATOM 2488 N N . PRO A 1 305 ? -24.490 20.306 4.382 1.00 32.03 305 PRO A N 1
ATOM 2489 C CA . PRO A 1 305 ? -24.184 21.275 3.328 1.00 32.03 305 PRO A CA 1
ATOM 2490 C C . PRO A 1 305 ? -22.686 21.557 3.182 1.00 32.03 305 PRO A C 1
ATOM 2492 O O . PRO A 1 305 ? -21.947 21.419 4.190 1.00 32.03 305 PRO A O 1
#

Foldseek 3Di:
DDDLVRCCVVCVCLQPVDDDPDAFDQDDVQPCPVCVVLVVVVVSSLVSVLLLLVQLLVLLVVDDGDDDPSSCVSCVVVVNNDSPDDDPVSNCQSPDPPRASLCSVVVVPDPQDQPCLCVVLVQAPVVQSVVLVVLLVVQVWDKDFAADRPPHSSWTKIWTFHCLQHDDDDNAAAAPQQRTWTKMWTAQPRHPLGIKIFTRDHPFCLVVLVVLVVADPLLNVVCVVQFDFDPPPCPVCPPPPPPPDDQSWDWDADPNDTTGGHRHGRRPSRMDSHDDNSNSVSSSSNSVVSSVCSVVVVVVVVPDD

Sequence (305 aa):
MKTLYQLLFDEPSLLVPTLHEDDAFPGRYKKGYGKPELEINVLKIKKAIESLLKNMFFLGQGADVKLNKRQLKILSLLGINDPTKLPVAWTWMSARQSANQVAFAYCLFYENYVYTTDIYARLLGDKSFHKLVRWMMGQGYKPYDTYNTVWVNYQLMLTYANPAWGDESPKGGNEYKIRHTGISAQYDAYARNPVTFGLCIPYGLRYFLEQFNAMNQIVKDFIVERTKKCDGCRYCIQTDKTGKRPLACIPITHKQTTYKLCPYFPGYNYSWTHIDDNLVDKIVEFLAFMDGFANSMIRCKVSRP

pLDDT: mean 90.75, std 9.63, range [31.17, 98.69]

Secondary structure (DSSP, 8-state):
---HHHHHHH-GGGT-S-------BS-TTSSSTT-HHHHHHHHHHHHHHHHHHHHHHHHHTT------HHHHHHHHHTT---TTS--HHHHHHHHSTT--HHHHHTT---TT--THHHHHHHHH-HHHHHHHHHHHHHTT-EEEEE--SSS-----EEEEE-GGG-SSPP-S-SSSS--S-EEEEEE-TTBSS-EEEEEE-TT-SHHHHHTGGGS-HHHHHHHHHHSPBP----GGGTT-TTS-PPP--EEEEETTEEEEE--S-HHHHTEESS--HHHHHHHHHHHHHHHTTHHHHHHHHHT--